Protein AF-A0A9D1RHX0-F1 (afdb_monomer_lite)

Sequence (239 aa):
MRKAEGGVGVSQLECVNPRKDKWRLRWGVLPKEDSENIVTYMEEDFNHRPTPEEIEQAVADSGVDASYDEIAAIGQVLGYGKDEFATMIENARTVRISSDPNAQLMEAMREQMSGRTDMEDDKALMVANMFFTFSYLCKREKEIKAGTILRYGNKLWRVVQTHTPQSIYPPSIDTASLYTRIDKSHAGTLDDPIPYEQNMAFEKGKYYSQYGVTYLCILTTVTGYPYDLKDLPTIVQAV

Structure (mmCIF, N/CA/C/O backbone):
data_AF-A0A9D1RHX0-F1
#
_entry.id   AF-A0A9D1RHX0-F1
#
loop_
_atom_site.group_PDB
_atom_site.id
_atom_site.type_symbol
_atom_site.label_atom_id
_atom_site.label_alt_id
_atom_site.label_comp_id
_atom_site.label_asym_id
_atom_site.label_entity_id
_atom_site.label_seq_id
_atom_site.pdbx_PDB_ins_code
_atom_site.Cartn_x
_atom_site.Cartn_y
_atom_site.Cartn_z
_atom_site.occupancy
_atom_site.B_iso_or_equiv
_atom_site.auth_seq_id
_atom_site.auth_comp_id
_atom_site.auth_asym_id
_atom_site.auth_atom_id
_atom_site.pdbx_PDB_model_num
ATOM 1 N N . MET A 1 1 ? -2.509 -10.481 -12.787 1.00 93.44 1 MET A N 1
ATOM 2 C CA . MET A 1 1 ? -2.426 -9.965 -11.406 1.00 93.44 1 MET A CA 1
ATOM 3 C C . MET A 1 1 ? -3.413 -10.643 -10.450 1.00 93.44 1 MET A C 1
ATOM 5 O O . MET A 1 1 ? -4.547 -10.899 -10.845 1.00 93.44 1 MET A O 1
ATOM 9 N N . ARG A 1 2 ? -3.014 -10.927 -9.200 1.00 95.38 2 ARG A N 1
ATOM 10 C CA . ARG A 1 2 ? -3.889 -11.443 -8.120 1.00 95.38 2 ARG A CA 1
ATOM 11 C C . ARG A 1 2 ? -3.347 -11.112 -6.723 1.00 95.38 2 ARG A C 1
ATOM 13 O O . ARG A 1 2 ? -2.154 -10.879 -6.584 1.00 95.38 2 ARG A O 1
ATOM 20 N N . LYS A 1 3 ? -4.198 -11.168 -5.691 1.00 95.00 3 LYS A N 1
ATOM 21 C CA . LYS A 1 3 ? -3.756 -11.222 -4.282 1.00 95.00 3 LYS A CA 1
ATOM 22 C C . LYS A 1 3 ? -3.255 -12.628 -3.937 1.00 95.00 3 LYS A C 1
ATOM 24 O O . LYS A 1 3 ? -3.838 -13.609 -4.403 1.00 95.00 3 LYS A O 1
ATOM 29 N N . ALA A 1 4 ? -2.205 -12.720 -3.129 1.00 95.56 4 ALA A N 1
ATOM 30 C CA . ALA A 1 4 ? -1.602 -13.975 -2.695 1.00 95.56 4 ALA A CA 1
ATOM 31 C C . ALA A 1 4 ? -1.061 -13.885 -1.257 1.00 95.56 4 ALA A C 1
ATOM 33 O O . ALA A 1 4 ? -0.925 -12.799 -0.691 1.00 95.56 4 ALA A O 1
ATOM 34 N N . GLU A 1 5 ? -0.756 -15.049 -0.681 1.00 94.50 5 GLU A N 1
ATOM 35 C CA . GLU A 1 5 ? -0.118 -15.199 0.629 1.00 94.50 5 GLU A CA 1
ATOM 36 C C . GLU A 1 5 ? 1.207 -15.957 0.480 1.00 94.50 5 GLU A C 1
ATOM 38 O O . GLU A 1 5 ? 1.395 -16.745 -0.452 1.00 94.50 5 GLU A O 1
ATOM 43 N N . GLY A 1 6 ? 2.145 -15.732 1.392 1.00 92.88 6 GLY A N 1
ATOM 44 C CA . GLY A 1 6 ? 3.425 -16.434 1.413 1.00 92.88 6 GLY A CA 1
ATOM 45 C C . GLY A 1 6 ? 4.146 -16.274 2.742 1.00 92.88 6 GLY A C 1
ATOM 46 O O . GLY A 1 6 ? 3.644 -15.623 3.652 1.00 92.88 6 GLY A O 1
ATOM 47 N N . GLY A 1 7 ? 5.324 -16.883 2.853 1.00 92.69 7 GLY A N 1
ATOM 48 C CA . GLY A 1 7 ? 6.167 -16.731 4.035 1.00 92.69 7 GLY A CA 1
ATOM 49 C C . GLY A 1 7 ? 6.825 -15.353 4.112 1.00 92.69 7 GLY A C 1
ATOM 50 O O . GLY A 1 7 ? 7.041 -14.693 3.090 1.00 92.69 7 GLY A O 1
ATOM 51 N N . VAL A 1 8 ? 7.191 -14.943 5.325 1.00 89.25 8 VAL A N 1
ATOM 52 C CA . VAL A 1 8 ? 8.078 -13.789 5.543 1.00 89.25 8 VAL A CA 1
ATOM 53 C C . VAL A 1 8 ? 9.369 -13.969 4.730 1.00 89.25 8 VAL A C 1
ATOM 55 O O . VAL A 1 8 ? 9.929 -15.063 4.665 1.00 89.25 8 VAL A O 1
ATOM 58 N N . GLY A 1 9 ? 9.838 -12.894 4.089 1.00 89.56 9 GLY A N 1
ATOM 59 C CA . GLY A 1 9 ? 11.037 -12.918 3.242 1.00 89.56 9 GLY A CA 1
ATOM 60 C C . GLY A 1 9 ? 10.793 -13.329 1.786 1.00 89.56 9 GLY A C 1
ATOM 61 O O . GLY A 1 9 ? 11.750 -13.623 1.072 1.00 89.56 9 GLY A O 1
ATOM 62 N N . VAL A 1 10 ? 9.534 -13.351 1.332 1.00 94.38 10 VAL A N 1
ATOM 63 C CA . VAL A 1 10 ? 9.201 -13.569 -0.081 1.00 94.38 10 VAL A CA 1
ATOM 64 C C . VAL A 1 10 ? 9.949 -12.582 -0.989 1.00 94.38 10 VAL A C 1
ATOM 66 O O . VAL A 1 10 ? 9.984 -11.380 -0.729 1.00 94.38 10 VAL A O 1
ATOM 69 N N . SER A 1 11 ? 10.553 -13.091 -2.065 1.00 95.25 11 SER A N 1
ATOM 70 C CA . SER A 1 11 ? 11.270 -12.258 -3.033 1.00 95.25 11 SER A CA 1
ATOM 71 C C . SER A 1 11 ? 10.302 -11.443 -3.893 1.00 95.25 11 SER A C 1
ATOM 73 O O . SER A 1 11 ? 9.340 -11.990 -4.444 1.00 95.25 11 SER A O 1
ATOM 75 N N . GLN A 1 12 ? 10.594 -10.149 -4.049 1.00 97.19 12 GLN A N 1
ATOM 76 C CA . GLN A 1 12 ? 9.794 -9.211 -4.845 1.00 97.19 12 GLN A CA 1
ATOM 77 C C . GLN A 1 12 ? 9.856 -9.511 -6.344 1.00 97.19 12 GLN A C 1
ATOM 79 O O . GLN A 1 12 ? 8.900 -9.246 -7.062 1.00 97.19 12 GLN A O 1
ATOM 84 N N . LEU A 1 13 ? 10.961 -10.075 -6.834 1.00 98.00 13 LEU A N 1
ATOM 85 C CA . LEU A 1 13 ? 11.087 -10.498 -8.223 1.00 98.00 13 LEU A CA 1
ATOM 86 C C . LEU A 1 13 ? 11.945 -11.760 -8.317 1.00 98.00 13 LEU A C 1
ATOM 88 O O . LEU A 1 13 ? 13.030 -11.818 -7.741 1.00 98.00 13 LEU A O 1
ATOM 92 N N . GLU A 1 14 ? 11.486 -12.756 -9.072 1.00 97.00 14 GLU A N 1
ATOM 93 C CA . GLU A 1 14 ? 12.266 -13.966 -9.352 1.00 97.00 14 GLU A CA 1
ATOM 94 C C . GLU A 1 14 ? 11.946 -14.576 -10.726 1.00 97.00 14 GLU A C 1
ATOM 96 O O . GLU A 1 14 ? 10.833 -14.444 -11.241 1.00 97.00 14 GLU A O 1
ATOM 101 N N . CYS A 1 15 ? 12.916 -15.289 -11.308 1.00 97.25 15 CYS A N 1
ATOM 102 C CA . CYS A 1 15 ? 12.702 -16.118 -12.493 1.00 97.25 15 CYS A CA 1
ATOM 103 C C . CYS A 1 15 ? 12.172 -17.496 -12.066 1.00 97.25 15 CYS A C 1
ATOM 105 O O . CYS A 1 15 ? 12.929 -18.360 -11.621 1.00 97.25 15 CYS A O 1
ATOM 107 N N . VAL A 1 16 ? 10.866 -17.718 -12.218 1.00 97.00 16 VAL A N 1
ATOM 108 C CA . VAL A 1 16 ? 10.191 -18.966 -11.816 1.00 97.00 16 VAL A CA 1
ATOM 109 C C . VAL A 1 16 ? 10.374 -20.098 -12.828 1.00 97.00 16 VAL A C 1
ATOM 111 O O . VAL A 1 16 ? 10.186 -21.271 -12.501 1.00 97.00 16 VAL A O 1
ATOM 114 N N . ASN A 1 17 ? 10.716 -19.779 -14.081 1.00 96.88 17 ASN A N 1
ATOM 115 C CA . ASN A 1 17 ? 11.042 -20.786 -15.087 1.00 96.88 17 ASN A CA 1
ATOM 116 C C . ASN A 1 17 ? 12.049 -20.251 -16.118 1.00 96.88 17 ASN A C 1
ATOM 118 O O . ASN A 1 17 ? 11.629 -19.679 -17.127 1.00 96.88 17 ASN A O 1
ATOM 122 N N . PRO A 1 18 ? 13.354 -20.527 -15.942 1.00 95.38 18 PRO A N 1
ATOM 123 C CA . PRO A 1 18 ? 14.393 -20.053 -16.858 1.00 95.38 18 PRO A CA 1
ATOM 124 C C . PRO A 1 18 ? 14.248 -20.572 -18.293 1.00 95.38 18 PRO A C 1
ATOM 126 O O . PRO A 1 18 ? 14.634 -19.899 -19.239 1.00 95.38 18 PRO A O 1
ATOM 129 N N . ARG A 1 19 ? 13.661 -21.763 -18.490 1.00 96.88 19 ARG A N 1
ATOM 130 C CA . ARG A 1 19 ? 13.465 -22.335 -19.837 1.00 96.88 19 ARG A CA 1
ATOM 131 C C . ARG A 1 19 ? 12.359 -21.638 -20.622 1.00 96.88 19 ARG A C 1
ATOM 133 O O . ARG A 1 19 ? 12.334 -21.739 -21.842 1.00 96.88 19 ARG A O 1
ATOM 140 N N . LYS A 1 20 ? 11.410 -21.017 -19.921 1.00 96.12 20 LYS A N 1
ATOM 141 C CA . LYS A 1 20 ? 10.255 -20.327 -20.506 1.00 96.12 20 LYS A CA 1
ATOM 142 C C . LYS A 1 20 ? 10.331 -18.808 -20.327 1.00 96.12 20 LYS A C 1
ATOM 144 O O . LYS A 1 20 ? 9.326 -18.158 -20.573 1.00 96.12 20 LYS A O 1
ATOM 149 N N . ASP A 1 21 ? 11.465 -18.303 -19.836 1.00 96.19 21 ASP A N 1
ATOM 150 C CA . ASP A 1 21 ? 11.669 -16.918 -19.399 1.00 96.19 21 ASP A CA 1
ATOM 151 C C . ASP A 1 21 ? 10.502 -16.374 -18.560 1.00 96.19 21 ASP A C 1
ATOM 153 O O . ASP A 1 21 ? 10.027 -15.264 -18.758 1.00 96.19 21 ASP A O 1
ATOM 157 N N . LYS A 1 22 ? 9.982 -17.190 -17.633 1.00 98.06 22 LYS A N 1
ATOM 158 C CA . LYS A 1 22 ? 8.869 -16.759 -16.781 1.00 98.06 22 LYS A CA 1
ATOM 159 C C . LYS A 1 22 ? 9.380 -16.103 -15.520 1.00 98.06 22 LYS A C 1
ATOM 161 O O . LYS A 1 22 ? 10.191 -16.698 -14.806 1.00 98.06 22 LYS A O 1
ATOM 166 N N . TRP A 1 23 ? 8.824 -14.940 -15.224 1.00 98.44 23 TRP A N 1
ATOM 167 C CA . TRP A 1 23 ? 9.159 -14.125 -14.068 1.00 98.44 23 TRP A CA 1
ATOM 168 C C . TRP A 1 23 ? 7.925 -13.854 -13.232 1.00 98.44 23 TRP A C 1
ATOM 170 O O . TRP A 1 23 ? 6.811 -13.835 -13.747 1.00 98.44 23 TRP A O 1
ATOM 180 N N . ARG A 1 24 ? 8.134 -13.652 -11.937 1.00 98.44 24 ARG A N 1
ATOM 181 C CA . ARG A 1 24 ? 7.071 -13.369 -10.985 1.00 98.44 24 ARG A CA 1
ATOM 182 C C . ARG A 1 24 ? 7.421 -12.149 -10.164 1.00 98.44 24 ARG A C 1
ATOM 184 O O . ARG A 1 24 ? 8.437 -12.157 -9.472 1.00 98.44 24 ARG A O 1
ATOM 191 N N . LEU A 1 25 ? 6.567 -11.141 -10.251 1.00 98.44 25 LEU A N 1
ATOM 192 C CA . LEU A 1 25 ? 6.641 -9.897 -9.500 1.00 98.44 25 LEU A CA 1
ATOM 193 C C . LEU A 1 25 ? 5.701 -9.966 -8.296 1.00 98.44 25 LEU A C 1
ATOM 195 O O . LEU A 1 25 ? 4.576 -10.456 -8.419 1.00 98.44 25 LEU A O 1
ATOM 199 N N . ARG A 1 26 ? 6.151 -9.442 -7.155 1.00 98.12 26 ARG A N 1
ATOM 200 C CA . ARG A 1 26 ? 5.381 -9.312 -5.919 1.00 98.12 26 ARG A CA 1
ATOM 201 C C . ARG A 1 26 ? 5.630 -7.963 -5.255 1.00 98.12 26 ARG A C 1
ATOM 203 O O . ARG A 1 26 ? 6.777 -7.533 -5.161 1.00 98.12 26 ARG A O 1
ATOM 210 N N . TRP A 1 27 ? 4.566 -7.319 -4.783 1.00 97.12 27 TRP A N 1
ATOM 211 C CA . TRP A 1 27 ? 4.625 -6.001 -4.143 1.00 97.12 27 TRP A CA 1
ATOM 212 C C . TRP A 1 27 ? 3.480 -5.796 -3.151 1.00 97.12 27 TRP A C 1
ATOM 214 O O . TRP A 1 27 ? 2.504 -6.554 -3.135 1.00 97.12 27 TRP A O 1
ATOM 224 N N . GLY A 1 28 ? 3.597 -4.750 -2.334 1.00 94.69 28 GLY A N 1
ATOM 225 C CA . GLY A 1 28 ? 2.634 -4.457 -1.282 1.00 94.69 28 GLY A CA 1
ATOM 226 C C . GLY A 1 28 ? 2.665 -5.515 -0.185 1.00 94.69 28 GLY A C 1
ATOM 227 O O . GLY A 1 28 ? 1.611 -5.887 0.331 1.00 94.69 28 GLY A O 1
ATOM 228 N N . VAL A 1 29 ? 3.857 -6.037 0.119 1.00 94.75 29 VAL A N 1
ATOM 229 C CA . VAL A 1 29 ? 4.071 -7.079 1.121 1.00 94.75 29 VAL A CA 1
ATOM 230 C C . VAL A 1 29 ? 3.761 -6.519 2.504 1.00 94.75 29 VAL A C 1
ATOM 232 O O . VAL A 1 29 ? 4.451 -5.633 3.004 1.00 94.75 29 VAL A O 1
ATOM 235 N N . LEU A 1 30 ? 2.729 -7.067 3.138 1.00 89.81 30 LEU A N 1
ATOM 236 C CA . LEU A 1 30 ? 2.309 -6.700 4.486 1.00 89.81 30 LEU A CA 1
ATOM 237 C C . LEU A 1 30 ? 2.172 -7.944 5.364 1.00 89.81 30 LEU A C 1
ATOM 239 O O . LEU A 1 30 ? 1.704 -8.973 4.867 1.00 89.81 30 LEU A O 1
ATOM 243 N N . PRO A 1 31 ? 2.535 -7.867 6.658 1.00 87.50 31 PRO A N 1
ATOM 244 C CA . PRO A 1 31 ? 2.204 -8.912 7.616 1.00 87.50 31 PRO A CA 1
ATOM 245 C C . PRO A 1 31 ? 0.701 -9.173 7.609 1.00 87.50 31 PRO A C 1
ATOM 247 O O . PRO A 1 31 ? -0.101 -8.235 7.594 1.00 87.50 31 PRO A O 1
ATOM 250 N N . LYS A 1 32 ? 0.318 -10.446 7.627 1.00 83.88 32 LYS A N 1
ATOM 251 C CA . LYS A 1 32 ? -1.072 -10.818 7.864 1.00 83.88 32 LYS A CA 1
ATOM 252 C C . LYS A 1 32 ? -1.374 -10.531 9.333 1.00 83.88 32 LYS A C 1
ATOM 254 O O . LYS A 1 32 ? -0.643 -11.005 10.195 1.00 83.88 32 LYS A O 1
ATOM 259 N N . GLU A 1 33 ? -2.447 -9.789 9.615 1.00 68.12 33 GLU A N 1
ATOM 260 C CA . GLU A 1 33 ? -2.832 -9.389 10.988 1.00 68.12 33 GLU A CA 1
ATOM 261 C C . GLU A 1 33 ? -2.919 -10.592 11.944 1.00 68.12 33 GLU A C 1
ATOM 263 O O . GLU A 1 33 ? -2.639 -10.490 13.134 1.00 68.12 33 GLU A O 1
ATOM 268 N N . ASP A 1 34 ? -3.185 -11.763 11.369 1.00 65.31 34 ASP A N 1
ATOM 269 C CA . ASP A 1 34 ? -3.433 -13.012 12.061 1.00 65.31 34 ASP A CA 1
ATOM 270 C C . ASP A 1 34 ? -2.271 -14.026 12.005 1.00 65.31 34 ASP A C 1
ATOM 272 O O . ASP A 1 34 ? -2.460 -15.210 12.295 1.00 65.31 34 ASP A O 1
ATOM 276 N N . SER A 1 35 ? -1.064 -13.616 11.604 1.00 72.56 35 SER A N 1
ATOM 277 C CA . SER A 1 35 ? 0.084 -14.525 11.545 1.00 72.56 35 SER A CA 1
ATOM 278 C C . SER A 1 35 ? 1.426 -13.806 11.593 1.00 72.56 35 SER A C 1
ATOM 280 O O . SER A 1 35 ? 1.710 -12.941 10.773 1.00 72.56 35 SER A O 1
ATOM 282 N N . GLU A 1 36 ? 2.318 -14.261 12.471 1.00 74.00 36 GLU A N 1
ATOM 283 C CA . GLU A 1 36 ? 3.693 -13.745 12.545 1.00 74.00 36 GLU A CA 1
ATOM 284 C C . GLU A 1 36 ? 4.575 -14.186 11.364 1.00 74.00 36 GLU A C 1
ATOM 286 O O . GLU A 1 36 ? 5.602 -13.571 11.091 1.00 74.00 36 GLU A O 1
ATOM 291 N N . ASN A 1 37 ? 4.189 -15.253 10.655 1.00 85.62 37 ASN A N 1
ATOM 292 C CA . ASN A 1 37 ? 5.023 -15.891 9.628 1.00 85.62 37 ASN A CA 1
ATOM 293 C C . ASN A 1 37 ? 4.439 -15.801 8.214 1.00 85.62 37 ASN A C 1
ATOM 295 O O . ASN A 1 37 ? 5.068 -16.285 7.267 1.00 85.62 37 ASN A O 1
ATOM 299 N N . ILE A 1 38 ? 3.256 -15.203 8.059 1.00 89.75 38 ILE A N 1
ATOM 300 C CA . ILE A 1 38 ? 2.577 -15.075 6.770 1.00 89.75 38 ILE A CA 1
ATOM 301 C C . ILE A 1 38 ? 2.471 -13.602 6.397 1.00 89.75 38 ILE A C 1
ATOM 303 O O . ILE A 1 38 ? 2.085 -12.755 7.200 1.00 89.75 38 ILE A O 1
ATOM 307 N N . VAL A 1 39 ? 2.769 -13.320 5.136 1.00 93.94 39 VAL A N 1
ATOM 308 C CA . VAL A 1 39 ? 2.569 -12.017 4.511 1.00 93.94 39 VAL A CA 1
ATOM 309 C C . VAL A 1 39 ? 1.559 -12.125 3.377 1.00 93.94 39 VAL A C 1
ATOM 311 O O . VAL A 1 39 ? 1.458 -13.157 2.708 1.00 93.94 39 VAL A O 1
ATOM 314 N N . THR A 1 40 ? 0.831 -11.041 3.144 1.00 94.06 40 THR A N 1
ATOM 315 C CA . THR A 1 40 ? -0.058 -10.860 1.993 1.00 94.06 40 THR A CA 1
ATOM 316 C C . THR A 1 40 ? 0.567 -9.885 1.006 1.00 94.06 40 THR A C 1
ATOM 318 O O . THR A 1 40 ? 1.223 -8.936 1.433 1.00 94.06 40 THR A O 1
ATOM 321 N N . TYR A 1 41 ? 0.368 -10.103 -0.293 1.00 96.06 41 TYR A N 1
ATOM 322 C CA . TYR A 1 41 ? 0.915 -9.250 -1.353 1.00 96.06 41 TYR A CA 1
ATOM 323 C C . TYR A 1 41 ? 0.116 -9.372 -2.657 1.00 96.06 41 TYR A C 1
ATOM 325 O O . TYR A 1 41 ? -0.714 -10.273 -2.826 1.00 96.06 41 TYR A O 1
ATOM 333 N N . MET A 1 42 ? 0.380 -8.463 -3.594 1.00 97.62 42 MET A N 1
ATOM 334 C CA . MET A 1 42 ? -0.029 -8.587 -4.994 1.00 97.62 42 MET A CA 1
ATOM 335 C C . MET A 1 42 ? 1.015 -9.388 -5.772 1.00 97.62 42 MET A C 1
ATOM 337 O O . MET A 1 42 ? 2.206 -9.245 -5.517 1.00 97.62 42 MET A O 1
ATOM 341 N N . GLU A 1 43 ? 0.576 -10.227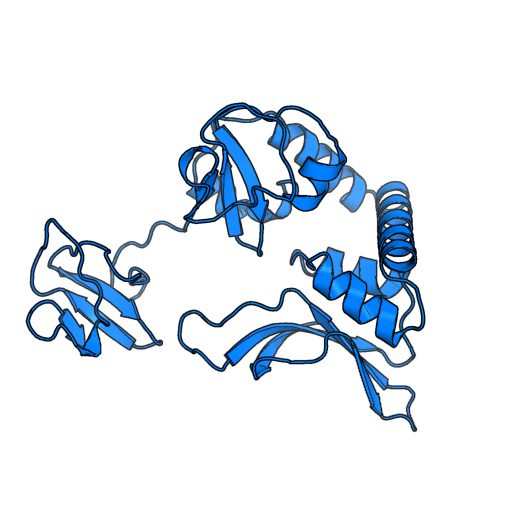 -6.711 1.00 97.62 43 GLU A N 1
ATOM 342 C CA . GLU A 1 43 ? 1.433 -11.068 -7.552 1.00 97.62 43 GLU A CA 1
ATOM 343 C C . GLU A 1 43 ? 1.026 -10.998 -9.032 1.00 97.62 43 GLU A C 1
ATOM 345 O O . GLU A 1 43 ? -0.162 -11.059 -9.384 1.00 97.62 43 GLU A O 1
ATOM 350 N N . GLU A 1 44 ? 2.026 -10.940 -9.909 1.00 98.19 44 GLU A N 1
ATOM 351 C CA . GLU A 1 44 ? 1.870 -10.968 -11.363 1.00 98.19 44 GLU A CA 1
ATOM 352 C C . GLU A 1 44 ? 2.962 -11.820 -12.019 1.00 98.19 44 GLU A C 1
ATOM 354 O O . GLU A 1 44 ? 4.138 -11.717 -11.670 1.00 98.19 44 GLU A O 1
ATOM 359 N N . ASP A 1 45 ? 2.560 -12.660 -12.976 1.00 97.94 45 ASP A N 1
ATOM 360 C CA . ASP A 1 45 ? 3.469 -13.467 -13.785 1.00 97.94 45 ASP A CA 1
ATOM 361 C C . ASP A 1 45 ? 3.711 -12.792 -15.142 1.00 97.94 45 ASP A C 1
ATOM 363 O O . ASP A 1 45 ? 2.763 -12.454 -15.853 1.00 97.94 45 ASP A O 1
ATOM 367 N N . PHE A 1 46 ? 4.977 -12.699 -15.535 1.00 98.25 46 PHE A N 1
ATOM 368 C CA . PHE A 1 46 ? 5.433 -12.240 -16.844 1.00 98.25 46 PHE A CA 1
ATOM 369 C C . PHE A 1 46 ? 6.011 -13.421 -17.633 1.00 98.25 46 PHE A C 1
ATOM 371 O O . PHE A 1 46 ? 6.615 -14.334 -17.063 1.00 98.25 46 PHE A O 1
ATOM 378 N N . ASN A 1 47 ? 5.821 -13.427 -18.955 1.00 97.62 47 ASN A N 1
ATOM 379 C CA . ASN A 1 47 ? 6.395 -14.450 -19.848 1.00 97.62 47 ASN A CA 1
ATOM 380 C C . ASN A 1 47 ? 7.756 -14.030 -20.433 1.00 97.62 47 ASN A C 1
ATOM 382 O O . ASN A 1 47 ? 8.225 -14.645 -21.390 1.00 97.62 47 ASN A O 1
ATOM 386 N N . HIS A 1 48 ? 8.343 -12.982 -19.865 1.00 97.75 48 HIS A N 1
ATOM 387 C CA . HIS A 1 48 ? 9.671 -12.467 -20.151 1.00 97.75 48 HIS A CA 1
ATOM 388 C C . HIS A 1 48 ? 10.191 -11.725 -18.917 1.00 97.75 48 HIS A C 1
ATOM 390 O O . HIS A 1 48 ? 9.434 -11.457 -17.977 1.00 97.75 48 HIS A O 1
ATOM 396 N N . ARG A 1 49 ? 11.482 -11.389 -18.906 1.00 97.56 49 ARG A N 1
ATOM 397 C CA . ARG A 1 49 ? 12.056 -10.498 -17.886 1.00 97.56 49 ARG A CA 1
ATOM 398 C C . ARG A 1 49 ? 11.400 -9.105 -17.968 1.00 97.56 49 ARG A C 1
ATOM 400 O O . ARG A 1 49 ? 11.582 -8.451 -18.993 1.00 97.56 49 ARG A O 1
ATOM 407 N N . PRO A 1 50 ? 10.681 -8.642 -16.928 1.00 98.19 50 PRO A N 1
ATOM 408 C CA . PRO A 1 50 ? 9.843 -7.450 -17.034 1.00 98.19 50 PRO A CA 1
ATOM 409 C C . PRO A 1 50 ? 10.655 -6.152 -17.120 1.00 98.19 50 PRO A C 1
ATOM 411 O O . PRO A 1 50 ? 11.730 -6.042 -16.516 1.00 98.19 50 PRO A O 1
ATOM 414 N N . THR A 1 51 ? 10.126 -5.161 -17.843 1.00 98.12 51 THR A N 1
ATOM 415 C CA . THR A 1 51 ? 10.707 -3.807 -17.920 1.00 98.12 51 THR A CA 1
ATOM 416 C C . THR A 1 51 ? 10.234 -2.912 -16.762 1.00 98.12 51 THR A C 1
ATOM 418 O O . THR A 1 51 ? 9.231 -3.226 -16.113 1.00 98.12 51 THR A O 1
ATOM 421 N N . PRO A 1 52 ? 10.916 -1.781 -16.476 1.00 97.81 52 PRO A N 1
ATOM 422 C CA . PRO A 1 52 ? 10.440 -0.811 -15.486 1.00 97.81 52 PRO A CA 1
ATOM 423 C C . PRO A 1 52 ? 9.012 -0.315 -15.762 1.00 97.81 52 PRO A C 1
ATOM 425 O O . PRO A 1 52 ? 8.232 -0.157 -14.829 1.00 97.81 52 PRO A O 1
ATOM 428 N N . GLU A 1 53 ? 8.649 -0.111 -17.030 1.00 97.81 53 GLU A N 1
ATOM 429 C CA . GLU A 1 53 ? 7.314 0.334 -17.441 1.00 97.81 53 GLU A CA 1
ATOM 430 C C . GLU A 1 53 ? 6.243 -0.719 -17.150 1.00 97.81 53 GLU A C 1
ATOM 432 O O . GLU A 1 53 ? 5.176 -0.385 -16.643 1.00 97.81 53 GLU A O 1
ATOM 437 N N . GLU A 1 54 ? 6.531 -1.995 -17.413 1.00 98.06 54 GLU A N 1
ATOM 438 C CA . GLU A 1 54 ? 5.610 -3.094 -17.103 1.00 98.06 54 GLU A CA 1
ATOM 439 C C . GLU A 1 54 ? 5.402 -3.258 -15.595 1.00 98.06 54 GLU A C 1
ATOM 441 O O . GLU A 1 54 ? 4.289 -3.530 -15.143 1.00 98.06 54 GLU A O 1
ATOM 446 N N . ILE A 1 55 ? 6.463 -3.057 -14.809 1.00 98.12 55 ILE A N 1
ATOM 447 C CA . ILE A 1 55 ? 6.403 -3.092 -13.345 1.00 98.12 55 ILE A CA 1
ATOM 448 C C . ILE A 1 55 ? 5.596 -1.906 -12.813 1.00 98.12 55 ILE A C 1
ATOM 450 O O . ILE A 1 55 ? 4.729 -2.100 -11.963 1.00 98.12 55 ILE A O 1
ATOM 454 N N . GLU A 1 56 ? 5.847 -0.691 -13.307 1.00 97.38 56 GLU A N 1
ATOM 455 C CA . GLU A 1 56 ? 5.094 0.499 -12.901 1.00 97.38 56 GLU A CA 1
ATOM 456 C C . GLU A 1 56 ? 3.607 0.358 -13.227 1.00 97.38 56 GLU A C 1
ATOM 458 O O . GLU A 1 56 ? 2.773 0.612 -12.357 1.00 97.38 56 GLU A O 1
ATOM 463 N N . GLN A 1 57 ? 3.280 -0.122 -14.430 1.00 96.81 57 GLN A N 1
ATOM 464 C CA . GLN A 1 57 ? 1.905 -0.358 -14.858 1.00 96.81 57 GLN A CA 1
ATOM 465 C C . GLN A 1 57 ? 1.216 -1.402 -13.970 1.00 96.81 57 GLN A C 1
ATOM 467 O O . GLN A 1 57 ? 0.113 -1.153 -13.486 1.00 96.81 57 GLN A O 1
ATOM 472 N N . ALA A 1 58 ? 1.873 -2.532 -13.680 1.00 97.56 58 ALA A N 1
ATOM 473 C CA . ALA A 1 58 ? 1.328 -3.560 -12.792 1.00 97.56 58 ALA A CA 1
ATOM 474 C C . ALA A 1 58 ? 1.059 -3.012 -11.378 1.00 97.56 58 ALA A C 1
ATOM 476 O O . ALA A 1 58 ? -0.016 -3.214 -10.807 1.00 97.56 58 ALA A O 1
ATOM 477 N N . VAL A 1 59 ? 1.998 -2.253 -10.809 1.00 96.25 59 VAL A N 1
ATOM 478 C CA . VAL A 1 59 ? 1.795 -1.619 -9.499 1.00 96.25 59 VAL A CA 1
ATOM 479 C C . VAL A 1 59 ? 0.625 -0.631 -9.556 1.00 96.25 59 VAL A C 1
ATOM 481 O O . VAL A 1 59 ? -0.264 -0.693 -8.704 1.00 96.25 59 VAL A O 1
ATOM 484 N N . ALA A 1 60 ? 0.557 0.224 -10.578 1.00 94.19 60 ALA A N 1
ATOM 485 C CA . ALA A 1 60 ? -0.518 1.200 -10.739 1.00 94.19 60 ALA A CA 1
ATOM 486 C C . ALA A 1 60 ? -1.905 0.545 -10.861 1.00 94.19 60 ALA A C 1
ATOM 488 O O . ALA A 1 60 ? -2.838 0.960 -10.166 1.00 94.19 60 ALA A O 1
ATOM 489 N N . ASP A 1 61 ? -2.028 -0.505 -11.674 1.00 94.50 61 ASP A N 1
ATOM 490 C CA . ASP A 1 61 ? -3.293 -1.200 -11.938 1.00 94.50 61 ASP A CA 1
ATOM 491 C C . ASP A 1 61 ? -3.834 -1.943 -10.709 1.00 94.50 61 ASP A C 1
ATOM 493 O O . ASP A 1 61 ? -5.048 -2.100 -10.554 1.00 94.50 61 ASP A O 1
ATOM 497 N N . SER A 1 62 ? -2.961 -2.352 -9.782 1.00 94.31 62 SER A N 1
ATOM 498 C CA . SER A 1 62 ? -3.405 -2.958 -8.522 1.00 94.31 62 SER A CA 1
ATOM 499 C C . SER A 1 62 ? -4.080 -1.987 -7.560 1.00 94.31 62 SER A C 1
ATOM 501 O O . SER A 1 62 ? -4.827 -2.420 -6.679 1.00 94.31 62 SER A O 1
ATOM 503 N N . GLY A 1 63 ? -3.766 -0.691 -7.658 1.00 90.69 63 GLY A N 1
ATOM 504 C CA . GLY A 1 63 ? -4.083 0.291 -6.622 1.00 90.69 63 GLY A CA 1
ATOM 505 C C . GLY A 1 63 ? -3.387 0.039 -5.275 1.00 90.69 63 GLY A C 1
ATOM 506 O O . GLY A 1 63 ? -3.723 0.706 -4.296 1.00 90.69 63 GLY A O 1
ATOM 507 N N . VAL A 1 64 ? -2.434 -0.893 -5.203 1.00 92.62 64 VAL A N 1
ATOM 508 C CA . VAL A 1 64 ? -1.621 -1.225 -4.023 1.00 92.62 64 VAL A CA 1
ATOM 509 C C . VAL A 1 64 ? -0.251 -0.576 -4.178 1.00 92.62 64 VAL A C 1
ATOM 511 O O . VAL A 1 64 ? 0.384 -0.694 -5.224 1.00 92.62 64 VAL A O 1
ATOM 514 N N . ASP A 1 65 ? 0.211 0.104 -3.134 1.00 90.31 65 ASP A N 1
ATOM 515 C CA . ASP A 1 65 ? 1.504 0.779 -3.153 1.00 90.31 65 ASP A CA 1
ATOM 516 C C . ASP A 1 65 ? 2.638 -0.243 -3.034 1.00 90.31 65 ASP A C 1
ATOM 518 O O . ASP A 1 65 ? 2.603 -1.128 -2.176 1.00 90.31 65 ASP A O 1
ATOM 522 N N . ALA A 1 66 ? 3.672 -0.073 -3.857 1.00 93.31 66 ALA A N 1
ATOM 523 C CA . ALA A 1 66 ? 4.980 -0.669 -3.627 1.00 93.31 66 ALA A CA 1
ATOM 524 C C . ALA A 1 66 ? 5.838 0.317 -2.820 1.00 93.31 66 ALA A C 1
ATOM 526 O O . ALA A 1 66 ? 5.982 1.489 -3.183 1.00 93.31 66 ALA A O 1
ATOM 527 N N . SER A 1 67 ? 6.400 -0.146 -1.709 1.00 90.94 67 SER A N 1
ATOM 528 C CA . SER A 1 67 ? 7.334 0.633 -0.898 1.00 90.94 67 SER A CA 1
ATOM 529 C C . SER A 1 67 ? 8.643 0.897 -1.649 1.00 90.94 67 SER A C 1
ATOM 531 O O . SER A 1 67 ? 9.002 0.190 -2.591 1.00 90.94 67 SER A O 1
ATOM 533 N N . TYR A 1 68 ? 9.392 1.915 -1.212 1.00 89.94 68 TYR A N 1
ATOM 534 C CA . TYR A 1 68 ? 10.700 2.219 -1.800 1.00 89.94 68 TYR A CA 1
ATOM 535 C C . TYR A 1 68 ? 11.658 1.021 -1.708 1.00 89.94 68 TYR A C 1
ATOM 537 O O . TYR A 1 68 ? 12.350 0.722 -2.678 1.00 89.94 68 TYR A O 1
ATOM 545 N N . ASP A 1 69 ? 11.654 0.302 -0.583 1.00 91.62 69 ASP A N 1
ATOM 546 C CA . ASP A 1 69 ? 12.511 -0.869 -0.388 1.00 91.62 69 ASP A CA 1
ATOM 547 C C . ASP A 1 69 ? 12.139 -2.022 -1.325 1.00 91.62 69 ASP A C 1
ATOM 549 O O . ASP A 1 69 ? 13.028 -2.685 -1.861 1.00 91.62 69 ASP A O 1
ATOM 553 N N . GLU A 1 70 ? 10.846 -2.231 -1.591 1.00 95.12 70 GLU A N 1
ATOM 554 C CA . GLU A 1 70 ? 10.401 -3.221 -2.576 1.00 95.12 70 GLU A CA 1
ATOM 555 C C . GLU A 1 70 ? 10.856 -2.849 -3.988 1.00 95.12 70 GLU A C 1
ATOM 557 O O . GLU A 1 70 ? 11.421 -3.689 -4.689 1.00 95.12 70 GLU A O 1
ATOM 562 N N . ILE A 1 71 ? 10.676 -1.588 -4.396 1.00 95.88 71 ILE A N 1
ATOM 563 C CA . ILE A 1 71 ? 11.149 -1.096 -5.698 1.00 95.88 71 ILE A CA 1
ATOM 564 C C . ILE A 1 71 ? 12.670 -1.255 -5.817 1.00 95.88 71 ILE A C 1
ATOM 566 O O . ILE A 1 71 ? 13.165 -1.747 -6.832 1.00 95.88 71 ILE A O 1
ATOM 570 N N . ALA A 1 72 ? 13.420 -0.911 -4.771 1.00 95.00 72 ALA A N 1
ATOM 571 C CA . ALA A 1 72 ? 14.868 -1.077 -4.740 1.00 95.00 72 ALA A CA 1
ATOM 572 C C . ALA A 1 72 ? 15.291 -2.555 -4.855 1.00 95.00 72 ALA A C 1
ATOM 574 O O . ALA A 1 72 ? 16.238 -2.865 -5.582 1.00 95.00 72 ALA A O 1
ATOM 575 N N . ALA A 1 73 ? 14.586 -3.471 -4.181 1.00 96.44 73 ALA A N 1
ATOM 576 C CA . ALA A 1 73 ? 14.841 -4.910 -4.261 1.00 96.44 73 ALA A CA 1
ATOM 577 C C . ALA A 1 73 ? 14.581 -5.466 -5.672 1.00 96.44 73 ALA A C 1
ATOM 579 O O . ALA A 1 73 ? 15.390 -6.236 -6.193 1.00 96.44 73 ALA A O 1
ATOM 580 N N . ILE A 1 74 ? 13.498 -5.029 -6.322 1.00 97.75 74 ILE A N 1
ATOM 581 C CA . ILE A 1 74 ? 13.184 -5.383 -7.715 1.00 97.75 74 ILE A CA 1
ATOM 582 C C . ILE A 1 74 ? 14.302 -4.905 -8.651 1.00 97.75 74 ILE A C 1
ATOM 584 O O . ILE A 1 74 ? 14.828 -5.692 -9.443 1.00 97.75 74 ILE A O 1
ATOM 588 N N . GLY A 1 75 ? 14.713 -3.640 -8.519 1.00 97.38 75 GLY A N 1
ATOM 589 C CA . GLY A 1 75 ? 15.790 -3.054 -9.316 1.00 97.38 75 GLY A CA 1
ATOM 590 C C . GLY A 1 75 ? 17.104 -3.818 -9.188 1.00 97.38 75 GLY A C 1
ATOM 591 O O . GLY A 1 75 ? 17.750 -4.109 -10.195 1.00 97.38 75 GLY A O 1
ATOM 592 N N . GLN A 1 76 ? 17.454 -4.241 -7.971 1.00 96.88 76 GLN A N 1
ATOM 593 C CA . GLN A 1 76 ? 18.658 -5.029 -7.715 1.00 96.88 76 GLN A CA 1
ATOM 594 C C . GLN A 1 76 ? 18.644 -6.380 -8.451 1.00 96.88 76 GLN A C 1
ATOM 596 O O . GLN A 1 76 ? 19.651 -6.754 -9.053 1.00 96.88 76 GLN A O 1
ATOM 601 N N . VAL A 1 77 ? 17.515 -7.099 -8.458 1.00 97.06 77 VAL A N 1
ATOM 602 C CA . VAL A 1 77 ? 17.361 -8.358 -9.220 1.00 97.06 77 VAL A CA 1
ATOM 603 C C . VAL A 1 77 ? 17.474 -8.112 -10.729 1.00 97.06 77 VAL A C 1
ATOM 605 O O . VAL A 1 77 ? 17.989 -8.946 -11.484 1.00 97.06 77 VAL A O 1
ATOM 608 N N . LEU A 1 78 ? 17.025 -6.945 -11.186 1.00 96.75 78 LEU A N 1
ATOM 609 C CA . LEU A 1 78 ? 17.148 -6.533 -12.578 1.00 96.75 78 LEU A CA 1
ATOM 610 C C . LEU A 1 78 ? 18.550 -6.008 -12.951 1.00 96.75 78 LEU A C 1
ATOM 612 O O . LEU A 1 78 ? 18.858 -5.889 -14.141 1.00 96.75 78 LEU A O 1
ATOM 616 N N . GLY A 1 79 ? 19.440 -5.831 -11.974 1.00 96.69 79 GLY A N 1
ATOM 617 C CA . GLY A 1 79 ? 20.821 -5.393 -12.179 1.00 96.69 79 GLY A CA 1
ATOM 618 C C . GLY A 1 79 ? 21.007 -3.875 -12.186 1.00 96.69 79 GLY A C 1
ATOM 619 O O . GLY A 1 79 ? 22.034 -3.405 -12.667 1.00 96.69 79 GLY A O 1
ATOM 620 N N . TYR A 1 80 ? 20.038 -3.124 -11.662 1.00 96.81 80 TYR A N 1
ATOM 621 C CA . TYR A 1 80 ? 20.088 -1.668 -11.536 1.00 96.81 80 TYR A CA 1
ATOM 622 C C . TYR A 1 80 ? 20.516 -1.229 -10.132 1.00 96.81 80 TYR A C 1
ATOM 624 O O . TYR A 1 80 ? 20.342 -1.956 -9.146 1.00 96.81 80 TYR A O 1
ATOM 632 N N . GLY A 1 81 ? 21.037 -0.004 -10.026 1.00 94.50 81 GLY A N 1
ATOM 633 C CA . GLY A 1 81 ? 21.203 0.664 -8.735 1.00 94.50 81 GLY A CA 1
ATOM 634 C C . GLY A 1 81 ? 19.853 1.007 -8.087 1.00 94.50 81 GLY A C 1
ATOM 635 O O . GLY A 1 81 ? 18.850 1.182 -8.778 1.00 94.50 81 GLY A O 1
ATOM 636 N N . LYS A 1 82 ? 19.822 1.148 -6.752 1.00 85.69 82 LYS A N 1
ATOM 637 C CA . LYS A 1 82 ? 18.580 1.442 -6.004 1.00 85.69 82 LYS A CA 1
ATOM 638 C C . LYS A 1 82 ? 17.895 2.730 -6.484 1.00 85.69 82 LYS A C 1
ATOM 640 O O . LYS A 1 82 ? 16.731 2.701 -6.876 1.00 85.69 82 LYS A O 1
ATOM 645 N N . ASP A 1 83 ? 18.633 3.840 -6.504 1.00 90.25 83 ASP A N 1
ATOM 646 C CA . ASP A 1 83 ? 18.097 5.149 -6.909 1.00 90.25 83 ASP A CA 1
ATOM 647 C C . ASP A 1 83 ? 17.857 5.249 -8.418 1.00 90.25 83 ASP A C 1
ATOM 649 O O . ASP A 1 83 ? 16.923 5.917 -8.867 1.00 90.25 83 ASP A O 1
ATOM 653 N N . GLU A 1 84 ? 18.676 4.548 -9.203 1.00 95.25 84 GLU A N 1
ATOM 654 C CA . GLU A 1 84 ? 18.520 4.447 -10.653 1.00 95.25 84 GLU A CA 1
ATOM 655 C C . GLU A 1 84 ? 17.167 3.822 -11.000 1.00 95.25 84 GLU A C 1
ATOM 657 O O . GLU A 1 84 ? 16.378 4.419 -11.734 1.00 95.25 84 GLU A O 1
ATOM 662 N N . PHE A 1 85 ? 16.858 2.660 -10.421 1.00 96.56 85 PHE A N 1
ATOM 663 C CA . PHE A 1 85 ? 15.610 1.967 -10.714 1.00 96.56 85 PHE A CA 1
ATOM 664 C C . PHE A 1 85 ? 14.387 2.741 -10.213 1.00 96.56 85 PHE A C 1
ATOM 666 O O . PHE A 1 85 ? 13.401 2.869 -10.935 1.00 96.56 85 PHE A O 1
ATOM 673 N N . ALA A 1 86 ? 14.462 3.339 -9.020 1.00 93.06 86 ALA A N 1
ATOM 674 C CA . ALA A 1 86 ? 13.394 4.200 -8.513 1.00 93.06 86 ALA A CA 1
ATOM 675 C C . ALA A 1 86 ? 13.123 5.403 -9.441 1.00 93.06 86 ALA A C 1
ATOM 677 O O . ALA A 1 86 ? 11.968 5.786 -9.636 1.00 93.06 86 ALA A O 1
ATOM 678 N N . THR A 1 87 ? 14.170 5.968 -10.052 1.00 94.44 87 THR A N 1
ATOM 679 C CA . THR A 1 87 ? 14.043 7.041 -11.052 1.00 94.44 87 THR A CA 1
ATOM 680 C C . THR A 1 87 ? 13.382 6.536 -12.336 1.00 94.44 87 THR A C 1
ATOM 682 O O . THR A 1 87 ? 12.518 7.218 -12.885 1.00 94.44 87 THR A O 1
ATOM 685 N N . MET A 1 88 ? 13.728 5.332 -12.802 1.00 97.19 88 MET A N 1
ATOM 686 C CA . MET A 1 88 ? 13.080 4.713 -13.967 1.00 97.19 88 MET A CA 1
ATOM 687 C C . MET A 1 88 ? 11.582 4.482 -13.736 1.00 97.19 88 MET A C 1
ATOM 689 O O . MET A 1 88 ? 10.782 4.814 -14.608 1.00 97.19 88 MET A O 1
ATOM 693 N N . ILE A 1 89 ? 11.193 3.995 -12.553 1.00 96.62 89 ILE A N 1
ATOM 694 C CA . ILE A 1 89 ? 9.781 3.823 -12.181 1.00 96.62 89 ILE A CA 1
ATOM 695 C C . ILE A 1 89 ? 9.042 5.171 -12.151 1.00 96.62 89 ILE A C 1
ATOM 697 O O . ILE A 1 89 ? 7.936 5.273 -12.676 1.00 96.62 89 ILE A O 1
ATOM 701 N N . GLU A 1 90 ? 9.640 6.238 -11.609 1.00 93.88 90 GLU A N 1
ATOM 702 C CA . GLU A 1 90 ? 9.007 7.570 -11.621 1.00 93.88 90 GLU A CA 1
ATOM 703 C C . GLU A 1 90 ? 8.860 8.138 -13.046 1.00 93.88 90 GLU A C 1
ATOM 705 O O . GLU A 1 90 ? 7.845 8.759 -13.379 1.00 93.88 90 GLU A O 1
ATOM 710 N N . ASN A 1 91 ? 9.845 7.895 -13.914 1.00 96.06 91 ASN A N 1
ATOM 711 C CA . ASN A 1 91 ? 9.766 8.281 -15.320 1.00 96.06 91 ASN A CA 1
ATOM 712 C C . ASN A 1 91 ? 8.644 7.519 -16.039 1.00 96.06 91 ASN A C 1
ATOM 714 O O . ASN A 1 91 ? 7.831 8.147 -16.718 1.00 96.06 91 ASN A O 1
ATOM 718 N N . ALA A 1 92 ? 8.552 6.200 -15.842 1.00 97.56 92 ALA A N 1
ATOM 719 C CA . ALA A 1 92 ? 7.473 5.374 -16.381 1.00 97.56 92 ALA A CA 1
ATOM 720 C C . ALA A 1 92 ? 6.095 5.870 -15.912 1.00 97.56 92 ALA A C 1
ATOM 722 O O . ALA A 1 92 ? 5.212 6.105 -16.737 1.00 97.56 92 ALA A O 1
ATOM 723 N N . ARG A 1 93 ? 5.952 6.168 -14.613 1.00 95.44 93 ARG A N 1
ATOM 724 C CA . ARG A 1 93 ? 4.742 6.768 -14.032 1.00 95.44 93 ARG A CA 1
ATOM 725 C C . ARG A 1 93 ? 4.375 8.081 -14.712 1.00 95.44 93 ARG A C 1
ATOM 727 O O . ARG A 1 93 ? 3.216 8.290 -15.068 1.00 95.44 93 ARG A O 1
ATOM 734 N N . THR A 1 94 ? 5.346 8.971 -14.903 1.00 95.69 94 THR A N 1
ATOM 735 C CA . THR A 1 94 ? 5.122 10.271 -15.555 1.00 95.69 94 THR A CA 1
ATOM 736 C C . THR A 1 94 ? 4.664 10.093 -17.003 1.00 95.69 94 THR A C 1
ATOM 738 O O . THR A 1 94 ? 3.706 10.742 -17.431 1.00 95.69 94 THR A O 1
ATOM 741 N N . VAL A 1 95 ? 5.291 9.176 -17.747 1.00 97.12 95 VAL A N 1
ATOM 742 C CA . VAL A 1 95 ? 4.899 8.840 -19.124 1.00 97.12 95 VAL A CA 1
ATOM 743 C C . VAL A 1 95 ? 3.480 8.275 -19.164 1.00 97.12 95 VAL A C 1
ATOM 745 O O . VAL A 1 95 ? 2.661 8.756 -19.954 1.00 97.12 95 VAL A O 1
ATOM 748 N N . ARG A 1 96 ? 3.145 7.326 -18.284 1.00 96.56 96 ARG A N 1
ATOM 749 C CA . ARG A 1 96 ? 1.798 6.750 -18.183 1.00 96.56 96 ARG A CA 1
ATOM 750 C C . ARG A 1 96 ? 0.754 7.819 -17.873 1.00 96.56 96 ARG A C 1
ATOM 752 O O . ARG A 1 96 ? -0.219 7.940 -18.607 1.00 96.56 96 ARG A O 1
ATOM 759 N N . ILE A 1 97 ? 0.983 8.658 -16.860 1.00 95.75 97 ILE A N 1
ATOM 760 C CA . ILE A 1 97 ? 0.080 9.774 -16.533 1.00 95.75 97 ILE A CA 1
ATOM 761 C C . ILE A 1 97 ? -0.068 10.717 -17.730 1.00 95.75 97 ILE A C 1
ATOM 763 O O . ILE A 1 97 ? -1.170 11.150 -18.031 1.00 95.75 97 ILE A O 1
ATOM 767 N N . SER A 1 98 ? 1.003 11.026 -18.459 1.00 96.25 98 SER A N 1
ATOM 768 C CA . SER A 1 98 ? 0.903 11.926 -19.615 1.00 96.25 98 SER A CA 1
ATOM 769 C C . SER A 1 98 ? 0.124 11.341 -20.802 1.00 96.25 98 SER A C 1
ATOM 771 O O . SER A 1 98 ? -0.404 12.109 -21.605 1.00 96.25 98 SER A O 1
ATOM 773 N N . SER A 1 99 ? 0.023 10.013 -20.910 1.00 96.19 99 SER A N 1
ATOM 774 C CA . SER A 1 99 ? -0.539 9.317 -22.077 1.00 96.19 99 SER A CA 1
ATOM 775 C C . SER A 1 99 ? -1.908 8.668 -21.842 1.00 96.19 99 SER A C 1
ATOM 777 O O . SER A 1 99 ? -2.640 8.463 -22.809 1.00 96.19 99 SER A O 1
ATOM 779 N N . ASP A 1 100 ? -2.287 8.395 -20.591 1.00 96.25 100 ASP A N 1
ATOM 780 C CA . ASP A 1 100 ? -3.575 7.798 -20.222 1.00 96.25 100 ASP A CA 1
ATOM 781 C C . ASP A 1 100 ? -4.533 8.846 -19.608 1.00 96.25 100 ASP A C 1
ATOM 783 O O . ASP A 1 100 ? -4.301 9.309 -18.486 1.00 96.25 100 ASP A O 1
ATOM 787 N N . PRO A 1 101 ? -5.650 9.197 -20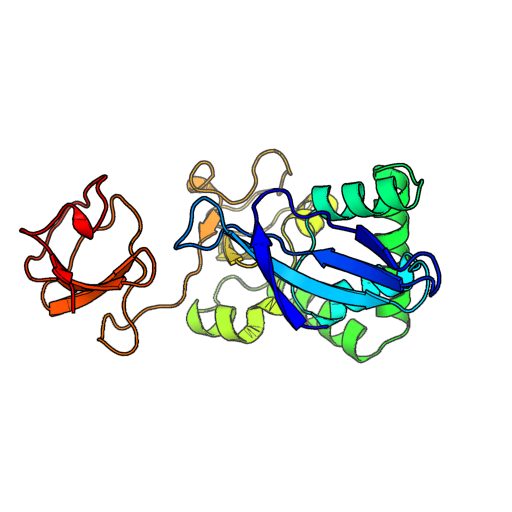.281 1.00 96.75 101 PRO A N 1
ATOM 788 C CA . PRO A 1 101 ? -6.640 10.142 -19.757 1.00 96.75 101 PRO A CA 1
ATOM 789 C C . PRO A 1 101 ? -7.226 9.757 -18.391 1.00 96.75 101 PRO A C 1
ATOM 791 O O . PRO A 1 101 ? -7.546 10.639 -17.592 1.00 96.75 101 PRO A O 1
ATOM 794 N N . ASN A 1 102 ? -7.356 8.460 -18.089 1.00 93.56 102 ASN A N 1
ATOM 795 C CA . ASN A 1 102 ? -7.842 8.017 -16.782 1.00 93.56 102 ASN A CA 1
ATOM 796 C C . ASN A 1 102 ? -6.789 8.272 -15.702 1.00 93.56 102 ASN A C 1
ATOM 798 O O . ASN A 1 102 ? -7.124 8.758 -14.622 1.00 93.56 102 ASN A O 1
ATOM 802 N N . ALA A 1 103 ? -5.512 8.019 -15.995 1.00 94.38 103 ALA A N 1
ATOM 803 C CA . ALA A 1 103 ? -4.416 8.355 -15.095 1.00 94.38 103 ALA A CA 1
ATOM 804 C C . ALA A 1 103 ? -4.314 9.871 -14.846 1.00 94.38 103 ALA A C 1
ATOM 806 O O . ALA A 1 103 ? -4.099 10.280 -13.703 1.00 94.38 103 ALA A O 1
ATOM 807 N N . GLN A 1 104 ? -4.534 10.705 -15.870 1.00 96.19 104 GLN A N 1
ATOM 808 C CA . GLN A 1 104 ? -4.604 12.167 -15.720 1.00 96.19 104 GLN A CA 1
ATOM 809 C C . GLN A 1 104 ? -5.735 12.583 -14.783 1.00 96.19 104 GLN A C 1
ATOM 811 O O . GLN A 1 104 ? -5.524 13.388 -13.875 1.00 96.19 104 GLN A O 1
ATOM 816 N N . LEU A 1 105 ? -6.929 12.015 -14.981 1.00 95.50 105 LEU A N 1
ATOM 817 C CA . LEU A 1 105 ? -8.085 12.289 -14.135 1.00 95.50 105 LEU A CA 1
ATOM 818 C C . LEU A 1 105 ? -7.824 11.874 -12.683 1.00 95.50 105 LEU A C 1
ATOM 820 O O . LEU A 1 105 ? -8.092 12.654 -11.771 1.00 95.50 105 LEU A O 1
ATOM 824 N N . MET A 1 106 ? -7.262 10.683 -12.469 1.00 93.50 106 MET A N 1
ATOM 825 C CA . MET A 1 106 ? -6.885 10.192 -11.141 1.00 93.50 106 MET A CA 1
ATOM 826 C C . MET A 1 106 ? -5.885 11.127 -10.451 1.00 93.50 106 MET A C 1
ATOM 828 O O . MET A 1 106 ? -6.046 11.432 -9.271 1.00 93.50 106 MET A O 1
ATOM 832 N N . GLU A 1 107 ? -4.871 11.613 -11.168 1.00 94.38 107 GLU A N 1
ATOM 833 C CA . GLU A 1 107 ? -3.875 12.529 -10.604 1.00 94.38 107 GLU A CA 1
ATOM 834 C C . GLU A 1 107 ? -4.475 13.907 -10.279 1.00 94.38 107 GLU A C 1
ATOM 836 O O . GLU A 1 107 ? -4.222 14.460 -9.208 1.00 94.38 107 GLU A O 1
ATOM 841 N N . ALA A 1 108 ? -5.345 14.433 -11.145 1.00 95.25 108 ALA A N 1
ATOM 842 C CA . ALA A 1 108 ? -6.071 15.674 -10.883 1.00 95.25 108 ALA A CA 1
ATOM 843 C C . ALA A 1 108 ? -6.995 15.549 -9.658 1.00 95.25 108 ALA A C 1
ATOM 845 O O . ALA A 1 108 ? -7.036 16.445 -8.812 1.00 95.25 108 ALA A O 1
ATOM 846 N N . MET A 1 109 ? -7.695 14.416 -9.527 1.00 95.12 109 MET A N 1
ATOM 847 C CA . MET A 1 109 ? -8.505 14.114 -8.346 1.00 95.12 109 MET A CA 1
ATOM 848 C C . MET A 1 109 ? -7.644 14.034 -7.084 1.00 95.12 109 MET A C 1
ATOM 850 O O . MET A 1 109 ? -8.041 14.589 -6.062 1.00 95.12 109 MET A O 1
ATOM 854 N N . ARG A 1 110 ? -6.451 13.427 -7.138 1.00 95.25 110 ARG A N 1
ATOM 855 C CA . ARG A 1 110 ? -5.523 13.400 -5.992 1.00 95.25 110 ARG A CA 1
ATOM 856 C C . ARG A 1 110 ? -5.097 14.789 -5.543 1.00 95.25 110 ARG A C 1
ATOM 858 O O . ARG A 1 110 ? -5.108 15.061 -4.344 1.00 95.25 110 ARG A O 1
ATOM 865 N N . GLU A 1 111 ? -4.778 15.685 -6.474 1.00 94.25 111 GLU A N 1
ATOM 866 C CA . GLU A 1 111 ? -4.465 17.077 -6.126 1.00 94.25 111 GLU A CA 1
ATOM 867 C C . GLU A 1 111 ? -5.664 17.789 -5.488 1.00 94.25 111 GLU A C 1
ATOM 869 O O . GLU A 1 111 ? -5.505 18.482 -4.482 1.00 94.25 111 GLU A O 1
ATOM 874 N N . GLN A 1 112 ? -6.880 17.562 -5.997 1.00 93.50 112 GLN A N 1
ATOM 875 C CA . GLN A 1 112 ? -8.094 18.097 -5.377 1.00 93.50 112 GLN A CA 1
ATOM 876 C C . GLN A 1 112 ? -8.297 17.548 -3.954 1.00 93.50 112 GLN A C 1
ATOM 878 O O . GLN A 1 112 ? -8.593 18.312 -3.032 1.00 93.50 112 GLN A O 1
ATOM 883 N N . MET A 1 113 ? -8.120 16.239 -3.756 1.00 93.19 113 MET A N 1
ATOM 884 C CA . MET A 1 113 ? -8.264 15.581 -2.454 1.00 93.19 113 MET A CA 1
ATOM 885 C C . MET A 1 113 ? -7.195 16.025 -1.455 1.00 93.19 113 MET A C 1
ATOM 887 O O . MET A 1 113 ? -7.507 16.201 -0.280 1.00 93.19 113 MET A O 1
ATOM 891 N N . SER A 1 114 ? -5.969 16.289 -1.914 1.00 91.00 114 SER A N 1
ATOM 892 C CA . SER A 1 114 ? -4.877 16.801 -1.077 1.00 91.00 114 SER A CA 1
ATOM 893 C C . SER A 1 114 ? -5.181 18.170 -0.456 1.00 91.00 114 SER A C 1
ATOM 895 O O . SER A 1 114 ? -4.527 18.552 0.513 1.00 91.00 114 SER A O 1
ATOM 897 N N . GLY A 1 115 ? -6.141 18.919 -1.006 1.00 89.25 115 GLY A N 1
ATOM 898 C CA . GLY A 1 115 ? -6.608 20.187 -0.448 1.00 89.25 115 GLY A CA 1
ATOM 899 C C . GLY A 1 115 ? -7.738 20.055 0.578 1.00 89.25 115 GLY A C 1
ATOM 900 O O . GLY A 1 115 ? -8.083 21.055 1.211 1.00 89.25 115 GLY A O 1
ATOM 901 N N . ARG A 1 116 ? -8.333 18.865 0.742 1.00 91.94 116 ARG A N 1
ATOM 902 C CA . ARG A 1 116 ? -9.461 18.634 1.655 1.00 91.94 116 ARG A CA 1
ATOM 903 C C . ARG A 1 116 ? -8.995 18.213 3.041 1.00 91.94 116 ARG A C 1
ATOM 905 O O . ARG A 1 116 ? -8.106 17.382 3.189 1.00 91.94 116 ARG A O 1
ATOM 912 N N . THR A 1 117 ? -9.674 18.740 4.055 1.00 92.88 117 THR A N 1
ATOM 913 C CA . THR A 1 117 ? -9.402 18.453 5.474 1.00 92.88 117 THR A CA 1
ATOM 914 C C . THR A 1 117 ? -10.649 18.005 6.240 1.00 92.88 117 THR A C 1
ATOM 916 O O . THR A 1 117 ? -10.581 17.740 7.434 1.00 92.88 117 THR A O 1
ATOM 919 N N . ASP A 1 118 ? -11.793 17.939 5.560 1.00 91.81 118 ASP A N 1
ATOM 920 C CA . ASP A 1 118 ? -13.147 17.801 6.110 1.00 91.81 118 ASP A CA 1
ATOM 921 C C . ASP A 1 118 ? -13.815 16.462 5.752 1.00 91.81 118 ASP A C 1
ATOM 923 O O . ASP A 1 118 ? -15.012 16.277 5.956 1.00 91.81 118 ASP A O 1
ATOM 927 N N . MET A 1 119 ? -13.071 15.533 5.151 1.00 93.00 119 MET A N 1
ATOM 928 C CA . MET A 1 119 ? -13.635 14.272 4.680 1.00 93.00 119 MET A CA 1
ATOM 929 C C . MET A 1 119 ? -13.836 13.280 5.826 1.00 93.00 119 MET A C 1
ATOM 931 O O . MET A 1 119 ? -12.902 13.030 6.578 1.00 93.00 119 MET A O 1
ATOM 935 N N . GLU A 1 120 ? -15.020 12.670 5.900 1.00 93.38 120 GLU A N 1
ATOM 936 C CA . GLU A 1 120 ? -15.341 11.571 6.822 1.00 93.38 120 GLU A CA 1
ATOM 937 C C . GLU A 1 120 ? -14.569 10.285 6.487 1.00 93.38 120 GLU A C 1
ATOM 939 O O . GLU A 1 120 ? -14.339 9.976 5.314 1.00 93.38 120 GLU A O 1
ATOM 944 N N . ASP A 1 121 ? -14.222 9.518 7.520 1.00 93.12 121 ASP A N 1
ATOM 945 C CA . ASP A 1 121 ? -13.384 8.316 7.433 1.00 93.12 121 ASP A CA 1
ATOM 946 C C . ASP A 1 121 ? -13.973 7.238 6.509 1.00 93.12 121 ASP A C 1
ATOM 948 O O . ASP A 1 121 ? -13.297 6.788 5.583 1.00 93.12 121 ASP A O 1
ATOM 952 N N . ASP A 1 122 ? -15.258 6.902 6.661 1.00 90.31 122 ASP A N 1
ATOM 953 C CA . ASP A 1 122 ? -15.919 5.885 5.826 1.00 90.31 122 ASP A CA 1
ATOM 954 C C . ASP A 1 122 ? -15.908 6.257 4.337 1.00 90.31 122 ASP A C 1
ATOM 956 O O . ASP A 1 122 ? -15.701 5.410 3.464 1.00 90.31 122 ASP A O 1
ATOM 960 N N . LYS A 1 123 ? -16.078 7.548 4.026 1.00 92.44 123 LYS A N 1
ATOM 961 C CA . LYS A 1 123 ? -16.002 8.048 2.647 1.00 92.44 123 LYS A CA 1
ATOM 962 C C . LYS A 1 123 ? -14.574 7.999 2.124 1.00 92.44 123 LYS A C 1
ATOM 964 O O . LYS A 1 123 ? -14.384 7.646 0.964 1.00 92.44 123 LYS A O 1
ATOM 969 N N . ALA A 1 124 ? -13.586 8.339 2.951 1.00 94.50 124 ALA A N 1
ATOM 970 C CA . ALA A 1 124 ? -12.180 8.263 2.571 1.00 94.50 124 ALA A CA 1
ATOM 971 C C . ALA A 1 124 ? -11.779 6.825 2.215 1.00 94.50 124 ALA A C 1
ATOM 973 O O . ALA A 1 124 ? -11.157 6.601 1.177 1.00 94.50 124 ALA A O 1
ATOM 974 N N . LEU A 1 125 ? -12.213 5.846 3.011 1.00 92.75 125 LEU A N 1
ATOM 975 C CA . LEU A 1 125 ? -11.943 4.427 2.767 1.00 92.75 125 LEU A CA 1
ATOM 976 C C . LEU A 1 125 ? -12.515 3.932 1.430 1.00 92.75 125 LEU A C 1
ATOM 978 O O . LEU A 1 125 ? -11.861 3.148 0.745 1.00 92.75 125 LEU A O 1
ATOM 982 N N . MET A 1 126 ? -13.683 4.430 1.004 1.00 91.44 126 MET A N 1
ATOM 983 C CA . MET A 1 126 ? -14.270 4.081 -0.302 1.00 91.44 126 MET A CA 1
ATOM 984 C C . MET A 1 126 ? -13.451 4.587 -1.497 1.00 91.44 126 MET A C 1
ATOM 986 O O . MET A 1 126 ? -13.526 4.009 -2.581 1.00 91.44 126 MET A O 1
ATOM 990 N N . VAL A 1 127 ? -12.675 5.659 -1.321 1.00 93.38 127 VAL A N 1
ATOM 991 C CA . VAL A 1 127 ? -11.892 6.298 -2.391 1.00 93.38 127 VAL A CA 1
ATOM 992 C C . VAL A 1 127 ? -10.397 6.328 -2.077 1.00 93.38 127 VAL A C 1
ATOM 994 O O . VAL A 1 127 ? -9.693 7.239 -2.504 1.00 93.38 127 VAL A O 1
ATOM 997 N N . ALA A 1 128 ? -9.885 5.317 -1.368 1.00 92.75 128 ALA A N 1
ATOM 998 C CA . ALA A 1 128 ? -8.506 5.284 -0.870 1.00 92.75 128 ALA A CA 1
ATOM 999 C C . ALA A 1 128 ? -7.441 5.595 -1.944 1.00 92.75 128 ALA A C 1
ATOM 1001 O O . ALA A 1 128 ? -6.459 6.281 -1.672 1.00 92.75 128 ALA A O 1
ATOM 1002 N N . ASN A 1 129 ? -7.654 5.174 -3.196 1.00 92.44 129 ASN A N 1
ATOM 1003 C CA . ASN A 1 129 ? -6.720 5.413 -4.305 1.00 92.44 129 ASN A CA 1
ATOM 1004 C C . ASN A 1 129 ? -6.628 6.880 -4.777 1.00 92.44 129 ASN A C 1
ATOM 1006 O O . ASN A 1 129 ? -5.738 7.204 -5.573 1.00 92.44 129 ASN A O 1
ATOM 1010 N N . MET A 1 130 ? -7.501 7.755 -4.265 1.00 94.56 130 MET A N 1
ATOM 1011 C CA . MET A 1 130 ? -7.548 9.196 -4.541 1.00 94.56 130 MET A CA 1
ATOM 1012 C C . MET A 1 130 ? -6.674 10.028 -3.599 1.00 94.56 130 MET A C 1
ATOM 1014 O O . MET A 1 130 ? -6.678 11.251 -3.700 1.00 94.56 130 MET A O 1
ATOM 1018 N N . PHE A 1 131 ? -5.911 9.407 -2.701 1.00 95.69 131 PHE A N 1
ATOM 1019 C CA . PHE A 1 131 ? -4.958 10.115 -1.847 1.00 95.69 131 PHE A CA 1
ATOM 1020 C C . PHE A 1 131 ? -3.523 9.835 -2.275 1.00 95.69 131 PHE A C 1
ATOM 1022 O O . PHE A 1 131 ? -3.204 8.755 -2.776 1.00 95.69 131 PHE A O 1
ATOM 1029 N N . PHE A 1 1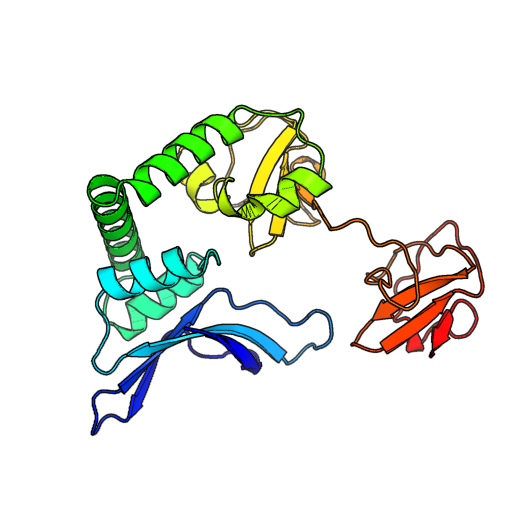32 ? -2.645 10.814 -2.067 1.00 95.25 132 PHE A N 1
ATOM 1030 C CA . PHE A 1 132 ? -1.222 10.640 -2.320 1.00 95.25 132 PHE A CA 1
ATOM 1031 C C . PHE A 1 132 ? -0.585 9.701 -1.298 1.00 95.25 132 PHE A C 1
ATOM 1033 O O . PHE A 1 132 ? -0.937 9.692 -0.118 1.00 95.25 132 PHE A O 1
ATOM 1040 N N . THR A 1 133 ? 0.410 8.949 -1.754 1.00 93.88 133 THR A N 1
ATOM 1041 C CA . THR A 1 133 ? 1.295 8.182 -0.879 1.00 93.88 133 THR A CA 1
ATOM 1042 C C . THR A 1 133 ? 2.188 9.111 -0.063 1.00 93.88 133 THR A C 1
ATOM 1044 O O . THR A 1 133 ? 2.663 10.124 -0.582 1.00 93.88 133 THR A O 1
ATOM 1047 N N . PHE A 1 134 ? 2.506 8.725 1.168 1.00 95.06 134 PHE A N 1
ATOM 1048 C CA . PHE A 1 134 ? 3.450 9.425 2.036 1.00 95.06 134 PHE A CA 1
ATOM 1049 C C . PHE A 1 134 ? 4.808 9.670 1.362 1.00 95.06 134 PHE A C 1
ATOM 1051 O O . PHE A 1 134 ? 5.314 10.788 1.389 1.00 95.06 134 PHE A O 1
ATOM 1058 N N . SER A 1 135 ? 5.355 8.660 0.677 1.00 90.94 135 SER A N 1
ATOM 1059 C CA . SER A 1 135 ? 6.632 8.762 -0.043 1.00 90.94 135 SER A CA 1
ATOM 1060 C C . SER A 1 135 ? 6.622 9.874 -1.097 1.00 90.94 135 SER A C 1
ATOM 1062 O O . SER A 1 135 ? 7.562 10.663 -1.172 1.00 90.94 135 SER A O 1
ATOM 1064 N N . TYR A 1 136 ? 5.542 9.983 -1.875 1.00 91.25 136 TYR A N 1
ATOM 1065 C CA . TYR A 1 136 ? 5.346 11.079 -2.827 1.00 91.25 136 TYR A CA 1
ATOM 1066 C C . TYR A 1 136 ? 5.289 12.443 -2.126 1.00 91.25 136 TYR A C 1
ATOM 1068 O O . TYR A 1 136 ? 5.945 13.385 -2.564 1.00 91.25 136 TYR A O 1
ATOM 1076 N N . LEU A 1 137 ? 4.558 12.554 -1.013 1.00 94.56 137 LEU A N 1
ATOM 1077 C CA . LEU A 1 137 ? 4.455 13.810 -0.263 1.00 94.56 137 LEU A CA 1
ATOM 1078 C C . LEU A 1 137 ? 5.802 14.256 0.328 1.00 94.56 137 LEU A C 1
ATOM 1080 O O . LEU A 1 137 ? 6.100 15.447 0.281 1.00 94.56 137 LEU A O 1
ATOM 1084 N N . CYS A 1 138 ? 6.644 13.328 0.793 1.00 93.88 138 CYS A N 1
ATOM 1085 C CA . CYS A 1 138 ? 8.014 13.639 1.212 1.00 93.88 138 CYS A CA 1
ATOM 1086 C C . CYS A 1 138 ? 8.843 14.234 0.066 1.00 93.88 138 CYS A C 1
ATOM 1088 O O . CYS A 1 138 ? 9.515 15.241 0.264 1.00 93.88 138 CYS A O 1
ATOM 1090 N N . LYS A 1 139 ? 8.749 13.668 -1.147 1.00 90.75 139 LYS A N 1
ATOM 1091 C CA . LYS A 1 139 ? 9.463 14.183 -2.332 1.00 90.75 139 LYS A CA 1
ATOM 1092 C C . LYS A 1 139 ? 8.987 15.572 -2.773 1.00 90.75 139 LYS A C 1
ATOM 1094 O O . LYS A 1 139 ? 9.747 16.291 -3.411 1.00 90.75 139 LYS A O 1
ATOM 1099 N N . ARG A 1 140 ? 7.733 15.950 -2.485 1.00 90.56 140 ARG A N 1
ATOM 1100 C CA . ARG A 1 140 ? 7.214 17.289 -2.829 1.00 90.56 140 ARG A CA 1
ATOM 1101 C C . ARG A 1 140 ? 7.856 18.393 -1.996 1.00 90.56 140 ARG A C 1
ATOM 1103 O O . ARG A 1 140 ? 7.807 19.537 -2.436 1.00 90.56 140 ARG A O 1
ATOM 1110 N N . GLU A 1 141 ? 8.356 18.067 -0.800 1.00 92.12 141 GLU A N 1
ATOM 1111 C CA . GLU A 1 141 ? 8.925 19.024 0.162 1.00 92.12 141 GLU A CA 1
ATOM 1112 C C . GLU A 1 141 ? 7.984 20.207 0.466 1.00 92.12 141 GLU A C 1
ATOM 1114 O O . GLU A 1 141 ? 8.405 21.338 0.708 1.00 92.12 141 GLU A O 1
ATOM 1119 N N . LYS A 1 142 ? 6.673 19.946 0.443 1.00 94.81 142 LYS A N 1
ATOM 1120 C CA . LYS A 1 142 ? 5.624 20.936 0.705 1.00 94.81 142 LYS A CA 1
ATOM 1121 C C . LYS A 1 142 ? 4.906 20.633 2.008 1.00 94.81 142 LYS A C 1
ATOM 1123 O O . LYS A 1 142 ? 4.717 19.477 2.378 1.00 94.81 142 LYS A O 1
ATOM 1128 N N . GLU A 1 143 ? 4.468 21.697 2.666 1.00 96.31 143 GLU A N 1
ATOM 1129 C CA . GLU A 1 143 ? 3.634 21.612 3.858 1.00 96.31 143 GLU A CA 1
ATOM 1130 C C . GLU A 1 143 ? 2.268 20.981 3.529 1.00 96.31 143 GLU A C 1
ATOM 1132 O O . GLU A 1 143 ? 1.634 21.329 2.527 1.00 96.31 143 GLU A O 1
ATOM 1137 N N . ILE A 1 144 ? 1.805 20.075 4.394 1.00 96.62 144 ILE A N 1
ATOM 1138 C CA . ILE A 1 144 ? 0.458 19.500 4.369 1.00 96.62 144 ILE A CA 1
ATOM 1139 C C . ILE A 1 144 ? -0.319 19.940 5.609 1.00 96.62 144 ILE A C 1
ATOM 1141 O O . ILE A 1 144 ? 0.231 20.037 6.706 1.00 96.62 144 ILE A O 1
ATOM 1145 N N . LYS A 1 145 ? -1.612 20.226 5.436 1.00 97.12 145 LYS A N 1
ATOM 1146 C CA . LYS A 1 145 ? -2.465 20.782 6.495 1.00 97.12 145 LYS A CA 1
ATOM 1147 C C . LYS A 1 145 ? -3.004 19.694 7.418 1.00 97.12 145 LYS A C 1
ATOM 1149 O O . LYS A 1 145 ? -3.281 18.581 6.965 1.00 97.12 145 LYS A O 1
ATOM 1154 N N . ALA A 1 146 ? -3.262 20.050 8.675 1.00 97.19 146 ALA A N 1
ATOM 1155 C CA . ALA A 1 146 ? -4.081 19.235 9.572 1.00 97.19 146 ALA A CA 1
ATOM 1156 C C . ALA A 1 146 ? -5.421 18.846 8.913 1.00 97.19 146 ALA A C 1
ATOM 1158 O O . ALA A 1 146 ? -6.067 19.666 8.261 1.00 97.19 146 ALA A O 1
ATOM 1159 N N . GLY A 1 147 ? -5.816 17.584 9.063 1.00 96.12 147 GLY A N 1
ATOM 1160 C CA . GLY A 1 147 ? -7.004 16.980 8.460 1.00 96.12 147 GLY A CA 1
ATOM 1161 C C . GLY A 1 147 ? -6.795 16.365 7.071 1.00 96.12 147 GLY A C 1
ATOM 1162 O O . GLY A 1 147 ? -7.660 15.599 6.643 1.00 96.12 147 GLY A O 1
ATOM 1163 N N . THR A 1 148 ? -5.675 16.645 6.389 1.00 97.50 148 THR A N 1
ATOM 1164 C CA . THR A 1 148 ? -5.339 16.033 5.085 1.00 97.50 148 THR A CA 1
ATOM 1165 C C . THR A 1 148 ? -5.226 14.516 5.226 1.00 97.50 148 THR A C 1
ATOM 1167 O O . THR A 1 148 ? -4.716 14.027 6.233 1.00 97.50 148 THR A O 1
ATOM 1170 N N . ILE A 1 149 ? -5.676 13.768 4.219 1.00 97.75 149 ILE A N 1
ATOM 1171 C CA . ILE A 1 149 ? -5.602 12.303 4.200 1.00 97.75 149 ILE A CA 1
ATOM 1172 C C . ILE A 1 149 ? -4.526 11.855 3.210 1.00 97.75 149 ILE A C 1
ATOM 1174 O O . ILE A 1 149 ? -4.413 12.401 2.111 1.00 97.75 149 ILE A O 1
ATOM 1178 N N . LEU A 1 150 ? -3.744 10.851 3.599 1.00 96.75 150 LEU A N 1
ATOM 1179 C CA . LEU A 1 150 ? -2.683 10.254 2.793 1.00 96.75 150 LEU A CA 1
ATOM 1180 C C . LEU A 1 150 ? -2.678 8.729 2.922 1.00 96.75 150 LEU A C 1
ATOM 1182 O O . LEU A 1 150 ? -3.286 8.163 3.832 1.00 96.75 150 LEU A O 1
ATOM 1186 N N . ARG A 1 151 ? -1.956 8.066 2.019 1.00 95.44 151 ARG A N 1
ATOM 1187 C CA . ARG A 1 151 ? -1.719 6.620 2.055 1.00 95.44 151 ARG A CA 1
ATOM 1188 C C . ARG A 1 151 ? -0.331 6.291 2.565 1.00 95.44 151 ARG A C 1
ATOM 1190 O O . ARG A 1 151 ? 0.652 6.899 2.142 1.00 95.44 151 ARG A O 1
ATOM 1197 N N . TYR A 1 152 ? -0.232 5.262 3.391 1.00 93.25 152 TYR A N 1
ATOM 1198 C CA . TYR A 1 152 ? 1.044 4.660 3.752 1.00 93.25 152 TYR A CA 1
ATOM 1199 C C . TYR A 1 152 ? 0.841 3.206 4.173 1.00 93.25 152 TYR A C 1
ATOM 1201 O O . TYR A 1 152 ? -0.062 2.913 4.956 1.00 93.25 152 TYR A O 1
ATOM 1209 N N . GLY A 1 153 ? 1.654 2.294 3.627 1.00 87.81 153 GLY A N 1
ATOM 1210 C CA . GLY A 1 153 ? 1.547 0.858 3.908 1.00 87.81 153 GLY A CA 1
ATOM 1211 C C . GLY A 1 153 ? 0.179 0.273 3.546 1.00 87.81 153 GLY A C 1
ATOM 1212 O O . GLY A 1 153 ? -0.361 -0.520 4.307 1.00 87.81 153 GLY A O 1
ATOM 1213 N N . ASN A 1 154 ? -0.417 0.722 2.433 1.00 87.75 154 ASN A N 1
ATOM 1214 C CA . ASN A 1 154 ? -1.782 0.378 2.003 1.00 87.75 154 ASN A CA 1
ATOM 1215 C C . ASN A 1 154 ? -2.892 0.693 3.024 1.00 87.75 154 ASN A C 1
ATOM 1217 O O . ASN A 1 154 ? -3.995 0.160 2.920 1.00 87.75 154 ASN A O 1
ATOM 1221 N N . LYS A 1 155 ? -2.619 1.583 3.984 1.00 90.88 155 LYS A N 1
ATOM 1222 C CA . LYS A 1 155 ? -3.589 2.119 4.946 1.00 90.88 155 LYS A CA 1
ATOM 1223 C C . LYS A 1 155 ? -3.764 3.621 4.738 1.00 90.88 155 LYS A C 1
ATOM 1225 O O . LYS A 1 155 ? -2.882 4.286 4.184 1.00 90.88 155 LYS A O 1
ATOM 1230 N N . LEU A 1 156 ? -4.901 4.153 5.180 1.00 95.12 156 LEU A N 1
ATOM 1231 C CA . LEU A 1 156 ? -5.158 5.590 5.184 1.00 95.12 156 LEU A CA 1
ATOM 1232 C C . LEU A 1 156 ? -4.764 6.204 6.523 1.00 95.12 156 LEU A C 1
ATOM 1234 O O . LEU A 1 156 ? -4.950 5.611 7.583 1.00 95.12 156 LEU A O 1
ATOM 1238 N N . TRP A 1 157 ? -4.224 7.413 6.455 1.00 96.44 157 TRP A N 1
ATOM 1239 C CA . TRP A 1 157 ? -3.793 8.181 7.611 1.00 96.44 157 TRP A CA 1
ATOM 1240 C C . TRP A 1 157 ? -4.257 9.621 7.465 1.00 96.44 157 TRP A C 1
ATOM 1242 O O . TRP A 1 157 ? -4.168 10.208 6.386 1.00 96.44 157 TRP A O 1
ATOM 1252 N N . ARG A 1 158 ? -4.725 10.197 8.566 1.00 96.94 158 ARG A N 1
ATOM 1253 C CA . ARG A 1 158 ? -5.105 11.598 8.680 1.00 96.94 158 ARG A CA 1
ATOM 1254 C C . ARG A 1 158 ? -3.999 12.379 9.362 1.00 96.94 158 ARG A C 1
ATOM 1256 O O . ARG A 1 158 ? -3.510 11.978 10.412 1.00 96.94 158 ARG A O 1
ATOM 1263 N N . VAL A 1 159 ? -3.639 13.517 8.792 1.00 97.69 159 VAL A N 1
ATOM 1264 C CA . VAL A 1 159 ? -2.688 14.454 9.387 1.00 97.69 159 VAL A CA 1
ATOM 1265 C C . VAL A 1 159 ? -3.317 15.122 10.606 1.00 97.69 159 VAL A C 1
ATOM 1267 O O . VAL A 1 159 ? -4.411 15.677 10.514 1.00 97.69 159 VAL A O 1
ATOM 1270 N N . VAL A 1 160 ? -2.610 15.118 11.730 1.00 96.62 160 VAL A N 1
ATOM 1271 C CA . VAL A 1 160 ? -3.060 15.713 12.998 1.00 96.62 160 VAL A CA 1
ATOM 1272 C C . VAL A 1 160 ? -2.642 17.178 13.096 1.00 96.62 160 VAL A C 1
ATOM 1274 O O . VAL A 1 160 ? -3.449 18.033 13.453 1.00 96.62 160 VAL A O 1
ATOM 1277 N N . GLN A 1 161 ? -1.400 17.488 12.720 1.00 95.25 161 GLN A N 1
ATOM 1278 C CA . GLN A 1 161 ? -0.848 18.842 12.753 1.00 95.25 161 GLN A CA 1
ATOM 1279 C C . GLN A 1 161 ? -0.250 19.230 11.404 1.00 95.25 161 GLN A C 1
ATOM 1281 O O . GLN A 1 161 ? 0.305 18.392 10.701 1.00 95.25 161 GLN A O 1
ATOM 1286 N N . THR A 1 162 ? -0.335 20.508 11.046 1.00 97.88 162 THR A N 1
ATOM 1287 C CA . THR A 1 162 ? 0.280 21.029 9.821 1.00 97.88 162 THR A CA 1
ATOM 1288 C C . THR A 1 162 ? 1.805 20.918 9.897 1.00 97.88 162 THR A C 1
ATOM 1290 O O . THR A 1 162 ? 2.398 21.357 10.882 1.00 97.88 162 THR A O 1
ATOM 1293 N N . HIS A 1 163 ? 2.437 20.315 8.889 1.00 97.19 163 HIS A N 1
ATOM 1294 C CA . HIS A 1 163 ? 3.893 20.142 8.822 1.00 97.19 163 HIS A CA 1
ATOM 1295 C C . HIS A 1 163 ? 4.355 19.755 7.408 1.00 97.19 163 HIS A C 1
ATOM 1297 O O . HIS A 1 163 ? 3.542 19.423 6.548 1.00 97.19 163 HIS A O 1
ATOM 1303 N N . THR A 1 164 ? 5.669 19.749 7.172 1.00 97.75 164 THR A N 1
ATOM 1304 C CA . THR A 1 164 ? 6.274 19.184 5.953 1.00 97.75 164 THR A CA 1
ATOM 1305 C C . THR A 1 164 ? 6.651 17.715 6.188 1.00 97.75 164 THR A C 1
ATOM 1307 O O . THR A 1 164 ? 7.466 17.456 7.081 1.00 97.75 164 THR A O 1
ATOM 1310 N N . PRO A 1 165 ? 6.101 16.754 5.421 1.00 96.88 165 PRO A N 1
ATOM 1311 C CA . PRO A 1 165 ? 6.396 15.328 5.578 1.00 96.88 165 PRO A CA 1
ATOM 1312 C C . PRO A 1 165 ? 7.870 15.009 5.351 1.00 96.88 165 PRO A C 1
ATOM 1314 O O . PRO A 1 165 ? 8.472 15.474 4.387 1.00 96.88 165 PRO A O 1
ATOM 1317 N N . GLN A 1 166 ? 8.444 14.157 6.198 1.00 96.06 166 GLN A N 1
ATOM 1318 C CA . GLN A 1 166 ? 9.838 13.723 6.095 1.00 96.06 166 GLN A CA 1
ATOM 1319 C C . GLN A 1 166 ? 9.924 12.215 6.279 1.00 96.06 166 GLN A C 1
ATOM 1321 O O . GLN A 1 166 ? 9.344 11.688 7.223 1.00 96.06 166 GLN A O 1
ATOM 1326 N N . SER A 1 167 ? 10.705 11.530 5.442 1.00 92.62 167 SER A N 1
ATOM 1327 C CA . SER A 1 167 ? 10.801 10.062 5.447 1.00 92.62 167 SER A CA 1
ATOM 1328 C C . SER A 1 167 ? 11.254 9.464 6.785 1.00 92.62 167 SER A C 1
ATOM 1330 O O . SER A 1 167 ? 10.957 8.308 7.058 1.00 92.62 167 SER A O 1
ATOM 1332 N N . ILE A 1 168 ? 11.948 10.242 7.625 1.00 93.38 168 ILE A N 1
ATOM 1333 C CA . ILE A 1 168 ? 12.378 9.836 8.975 1.00 93.38 168 ILE A CA 1
ATOM 1334 C C . ILE A 1 168 ? 11.244 9.850 10.016 1.00 93.38 168 ILE A C 1
ATOM 1336 O O . ILE A 1 168 ? 11.407 9.287 11.092 1.00 93.38 168 ILE A O 1
ATOM 1340 N N . T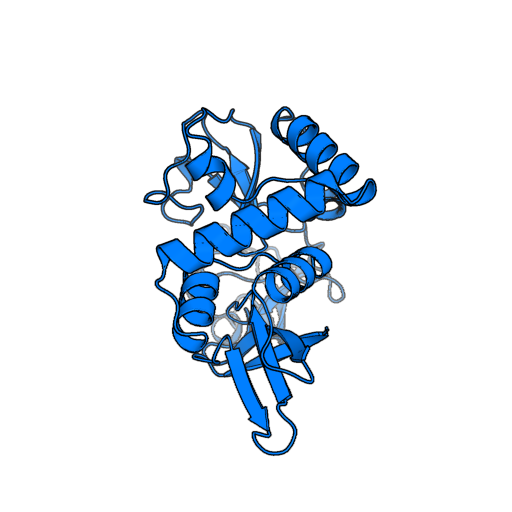YR A 1 169 ? 10.099 10.462 9.695 1.00 95.06 169 TYR A N 1
ATOM 1341 C CA . TYR A 1 169 ? 8.890 10.490 10.523 1.00 95.06 169 TYR A CA 1
ATOM 1342 C C . TYR A 1 169 ? 7.697 9.905 9.746 1.00 95.06 169 TYR A C 1
ATOM 1344 O O . TYR A 1 169 ? 6.756 10.638 9.420 1.00 95.06 169 TYR A O 1
ATOM 1352 N N . PRO A 1 170 ? 7.732 8.606 9.394 1.00 95.06 170 PRO A N 1
ATOM 1353 C CA . PRO A 1 170 ? 6.634 7.965 8.683 1.00 95.06 170 PRO A CA 1
ATOM 1354 C C . PRO A 1 170 ? 5.401 7.806 9.581 1.00 95.06 170 PRO A C 1
ATOM 1356 O O . PRO A 1 170 ? 5.556 7.730 10.802 1.00 95.06 170 PRO A O 1
ATOM 1359 N N . PRO A 1 171 ? 4.185 7.703 9.011 1.00 95.12 171 PRO A N 1
ATOM 1360 C CA . PRO A 1 171 ? 2.987 7.365 9.771 1.00 95.12 171 PRO A CA 1
ATOM 1361 C C . PRO A 1 171 ? 3.156 6.046 10.534 1.00 95.12 171 PRO A C 1
ATOM 1363 O O . PRO A 1 171 ? 3.390 4.990 9.942 1.00 95.12 171 PRO A O 1
ATOM 1366 N N . SER A 1 172 ? 3.071 6.124 11.858 1.0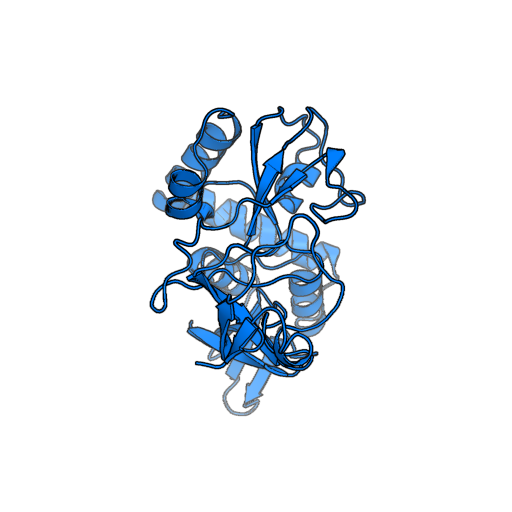0 89.19 172 SER A N 1
ATOM 1367 C CA . SER A 1 172 ? 3.213 5.003 12.784 1.00 89.19 172 SER A CA 1
ATOM 1368 C C . SER A 1 172 ? 2.620 5.368 14.149 1.00 89.19 172 SER A C 1
ATOM 1370 O O . SER A 1 172 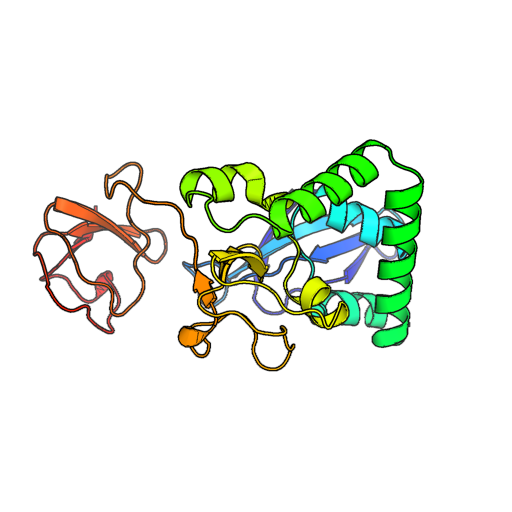? 2.171 6.494 14.371 1.00 89.19 172 SER A O 1
ATOM 1372 N N . ILE A 1 173 ? 2.639 4.416 15.083 1.00 81.75 173 ILE A N 1
ATOM 1373 C CA . ILE A 1 173 ? 2.256 4.657 16.483 1.00 81.75 173 ILE A CA 1
ATOM 1374 C C . ILE A 1 173 ? 3.195 5.692 17.129 1.00 81.75 173 ILE A C 1
ATOM 1376 O O . ILE A 1 173 ? 2.744 6.555 17.879 1.00 81.75 173 ILE A O 1
ATOM 1380 N N . ASP A 1 174 ? 4.484 5.668 16.779 1.00 86.81 174 ASP A N 1
ATOM 1381 C CA . ASP A 1 174 ? 5.495 6.586 17.323 1.00 86.81 174 ASP A CA 1
ATOM 1382 C C . ASP A 1 174 ? 5.338 8.027 16.807 1.00 86.81 174 ASP A C 1
ATOM 1384 O O . ASP A 1 174 ? 5.848 8.970 17.411 1.00 86.81 174 ASP A O 1
ATOM 1388 N N . THR A 1 175 ? 4.615 8.217 15.700 1.00 92.50 175 THR A N 1
ATOM 1389 C CA . THR A 1 175 ? 4.329 9.528 15.098 1.00 92.50 175 THR A CA 1
ATOM 1390 C C . THR A 1 175 ? 2.857 9.922 15.232 1.00 92.50 175 THR A C 1
ATOM 1392 O O . THR A 1 175 ? 2.351 10.725 14.447 1.00 92.50 175 THR A O 1
ATOM 1395 N N . ALA A 1 176 ? 2.171 9.424 16.268 1.00 89.31 176 ALA A N 1
ATOM 1396 C CA . ALA A 1 176 ? 0.755 9.703 16.530 1.00 89.31 176 ALA A CA 1
ATOM 1397 C C . ALA A 1 176 ? 0.417 11.203 16.686 1.00 89.31 176 ALA A C 1
ATOM 1399 O O . ALA A 1 176 ? -0.720 11.614 16.463 1.00 89.31 176 ALA A O 1
ATOM 1400 N N . SER A 1 177 ? 1.397 12.043 17.040 1.00 94.00 177 SER A N 1
ATOM 1401 C CA . SER A 1 177 ? 1.244 13.507 17.063 1.00 94.00 177 SER A CA 1
ATOM 1402 C C . SER A 1 177 ? 1.157 14.134 15.666 1.00 94.00 177 SER A C 1
ATOM 1404 O O . SER A 1 177 ? 0.651 15.245 15.525 1.00 94.00 177 SER A O 1
ATOM 1406 N N . LEU A 1 178 ? 1.643 13.439 14.634 1.00 96.44 178 LEU A N 1
ATOM 1407 C CA . LEU A 1 178 ? 1.624 13.866 13.235 1.00 96.44 178 LEU A CA 1
ATOM 1408 C C . LEU A 1 178 ? 0.504 13.197 12.443 1.00 96.44 178 LEU A C 1
ATOM 1410 O O . LEU A 1 178 ? -0.093 13.851 11.585 1.00 96.44 178 LEU A O 1
ATOM 1414 N N . TYR A 1 179 ? 0.211 11.926 12.727 1.00 97.00 179 TYR A N 1
ATOM 1415 C CA . TYR A 1 179 ? -0.722 11.120 11.947 1.00 97.00 179 TYR A CA 1
ATOM 1416 C C . TYR A 1 179 ? -1.618 10.256 12.829 1.00 97.00 179 TYR A C 1
ATOM 1418 O O . TYR A 1 179 ? -1.186 9.696 13.828 1.00 97.00 179 TYR A O 1
ATOM 1426 N N . THR A 1 180 ? -2.865 10.077 12.414 1.00 94.19 180 THR A N 1
ATOM 1427 C CA . THR A 1 180 ? -3.803 9.122 13.011 1.00 94.19 180 THR A CA 1
ATOM 1428 C C . THR A 1 180 ? -4.294 8.174 11.932 1.00 94.19 180 THR A C 1
ATOM 1430 O O . THR A 1 180 ? -4.621 8.608 10.828 1.00 94.19 180 THR A O 1
ATOM 1433 N N . ARG A 1 181 ? -4.317 6.875 12.224 1.00 92.56 181 ARG A N 1
ATOM 1434 C CA . ARG A 1 181 ? -4.780 5.858 11.279 1.00 92.56 181 ARG A CA 1
ATOM 1435 C C . ARG A 1 181 ? -6.286 6.006 11.047 1.00 92.56 181 ARG A C 1
ATOM 1437 O O . ARG A 1 181 ? -7.029 6.243 11.994 1.00 92.56 181 ARG A O 1
ATOM 1444 N N . ILE A 1 182 ? -6.714 5.897 9.792 1.00 92.31 182 ILE A N 1
ATOM 1445 C CA . ILE A 1 182 ? -8.126 5.813 9.414 1.00 92.31 182 ILE A CA 1
ATOM 1446 C C . ILE A 1 182 ? -8.428 4.341 9.169 1.00 92.31 182 ILE A C 1
ATOM 1448 O O . ILE A 1 182 ? -7.990 3.773 8.165 1.00 92.31 182 ILE A O 1
ATOM 1452 N N . ASP A 1 183 ? -9.185 3.750 10.083 1.00 84.56 183 ASP A N 1
ATOM 1453 C CA . ASP A 1 183 ? -9.654 2.376 9.979 1.00 84.56 183 ASP A CA 1
ATOM 1454 C C . ASP A 1 183 ? -11.145 2.341 9.668 1.00 84.56 183 ASP A C 1
ATOM 1456 O O . ASP A 1 183 ? -11.885 3.302 9.892 1.00 84.56 183 ASP A O 1
ATOM 1460 N N . LYS A 1 184 ? -11.592 1.204 9.136 1.00 79.00 184 LYS A N 1
ATOM 1461 C CA . LYS A 1 184 ? -13.014 0.956 8.948 1.00 79.00 184 LYS A CA 1
ATOM 1462 C C . LYS A 1 184 ? -13.687 0.906 10.318 1.00 79.00 184 LYS A C 1
ATOM 1464 O O . LYS A 1 184 ? -13.231 0.196 11.210 1.00 79.00 184 LYS A O 1
ATOM 1469 N N . SER A 1 185 ? -14.800 1.617 10.472 1.00 77.25 185 SER A N 1
ATOM 1470 C CA . SER A 1 185 ? -15.656 1.411 11.637 1.00 77.25 185 SER A CA 1
ATOM 1471 C C . SER A 1 185 ? -16.247 0.003 11.576 1.00 77.25 185 SER A C 1
ATOM 1473 O O . SER A 1 185 ? -16.908 -0.350 10.598 1.00 77.25 185 SER A O 1
ATOM 1475 N N . HIS A 1 186 ? -16.013 -0.798 12.613 1.00 80.62 186 HIS A N 1
ATOM 1476 C CA . HIS A 1 186 ? -16.589 -2.133 12.738 1.00 80.62 186 HIS A CA 1
ATOM 1477 C C . HIS A 1 186 ? -17.802 -2.094 13.659 1.00 80.62 186 HIS A C 1
ATOM 1479 O O . HIS A 1 186 ? -17.752 -1.544 14.762 1.00 80.62 186 HIS A O 1
ATOM 1485 N N . ALA A 1 187 ? -18.905 -2.704 13.227 1.00 85.12 187 ALA A N 1
ATOM 1486 C CA . ALA A 1 187 ? -20.127 -2.744 14.025 1.00 85.12 187 ALA A CA 1
ATOM 1487 C C . ALA A 1 187 ? -19.948 -3.552 15.327 1.00 85.12 187 ALA A C 1
ATOM 1489 O O . ALA A 1 187 ? -20.715 -3.366 16.281 1.00 85.12 187 ALA A O 1
ATOM 1490 N N . GLY A 1 188 ? -18.950 -4.444 15.372 1.00 87.31 188 GLY A N 1
ATOM 1491 C CA . GLY A 1 188 ? -18.713 -5.385 16.464 1.00 87.31 188 GLY A CA 1
ATOM 1492 C C . GLY A 1 188 ? -19.832 -6.408 16.562 1.00 87.31 188 GLY A C 1
ATOM 1493 O O . GLY A 1 188 ? -20.307 -6.716 17.653 1.00 87.31 188 GLY A O 1
ATOM 1494 N N . THR A 1 189 ? -20.284 -6.890 15.409 1.00 91.50 189 THR A N 1
ATOM 1495 C CA . THR A 1 189 ? -21.268 -7.973 15.276 1.00 91.50 189 THR A CA 1
ATOM 1496 C C . THR A 1 189 ? -20.556 -9.254 14.858 1.00 91.50 189 THR A C 1
ATOM 1498 O O . THR A 1 189 ? -19.392 -9.203 14.477 1.00 91.50 189 THR A O 1
ATOM 1501 N N . LEU A 1 190 ? -21.232 -10.402 14.907 1.00 88.12 190 LEU A N 1
ATOM 1502 C CA . LEU A 1 190 ? -20.631 -11.663 14.463 1.00 88.12 190 LEU A CA 1
ATOM 1503 C C . LEU A 1 190 ? -20.171 -11.598 12.991 1.00 88.12 190 LEU A C 1
ATOM 1505 O O . LEU A 1 190 ? -19.119 -12.137 12.664 1.00 88.12 190 LEU A O 1
ATOM 1509 N N . ASP A 1 191 ? -20.922 -10.891 12.139 1.00 86.19 191 ASP A N 1
ATOM 1510 C CA . ASP A 1 191 ? -20.624 -10.727 10.708 1.00 86.19 191 ASP A CA 1
ATOM 1511 C C . ASP A 1 191 ? -19.584 -9.622 10.415 1.00 86.19 191 ASP A C 1
ATOM 1513 O O . ASP A 1 191 ? -18.996 -9.592 9.336 1.00 86.19 191 ASP A O 1
ATOM 1517 N N . ASP A 1 192 ? -19.358 -8.704 11.361 1.00 83.06 192 ASP A N 1
ATOM 1518 C CA . ASP A 1 192 ? -18.393 -7.597 11.262 1.00 83.06 192 ASP A CA 1
ATOM 1519 C C . ASP A 1 192 ? -17.747 -7.348 12.640 1.00 83.06 192 ASP A C 1
ATOM 1521 O O . ASP A 1 192 ? -18.107 -6.380 13.332 1.00 83.06 192 ASP A O 1
ATOM 1525 N N . PRO A 1 193 ? -16.871 -8.267 13.098 1.00 88.75 193 PRO A N 1
ATOM 1526 C CA . PRO A 1 193 ? -16.195 -8.153 14.385 1.00 88.75 193 PRO A CA 1
ATOM 1527 C C . PRO A 1 193 ? -15.145 -7.039 14.346 1.00 88.75 193 PRO A C 1
ATOM 1529 O O . PRO A 1 193 ? -14.600 -6.723 13.293 1.00 88.75 193 PRO A O 1
ATOM 1532 N N . ILE A 1 194 ? -14.852 -6.443 15.502 1.00 88.31 194 ILE A N 1
ATOM 1533 C CA . ILE A 1 194 ? -13.817 -5.412 15.641 1.00 88.31 194 ILE A CA 1
ATOM 1534 C C . ILE A 1 194 ? -12.439 -6.101 15.683 1.00 88.31 194 ILE A C 1
ATOM 1536 O O . ILE A 1 194 ? -12.208 -6.898 16.599 1.00 88.31 194 ILE A O 1
ATOM 1540 N N . PRO A 1 195 ? -11.506 -5.809 14.759 1.00 87.62 195 PRO A N 1
ATOM 1541 C CA . PRO A 1 195 ? -10.138 -6.305 14.840 1.00 87.62 195 PRO A CA 1
ATOM 1542 C C . PRO A 1 195 ? -9.496 -5.862 16.150 1.00 87.62 195 PRO A C 1
ATOM 1544 O O . PRO A 1 195 ? -9.474 -4.676 16.477 1.00 87.62 195 PRO A O 1
ATOM 1547 N N . TYR A 1 196 ? -9.026 -6.825 16.933 1.00 85.75 196 TYR A N 1
ATOM 1548 C CA . TYR A 1 196 ? -8.441 -6.553 18.233 1.00 85.75 196 TYR A CA 1
ATOM 1549 C C . TYR A 1 196 ? -6.945 -6.274 18.116 1.00 85.75 196 TYR A C 1
ATOM 1551 O O . TYR A 1 196 ? -6.179 -7.127 17.671 1.00 85.75 196 TYR A O 1
ATOM 1559 N N . GLU A 1 197 ? -6.530 -5.106 18.601 1.00 81.50 197 GLU A N 1
ATOM 1560 C CA . GLU A 1 197 ? -5.129 -4.794 18.875 1.00 81.50 197 GLU A CA 1
ATOM 1561 C C . GLU A 1 197 ? -4.882 -4.785 20.390 1.00 81.50 197 GLU A C 1
ATOM 1563 O O . GLU A 1 197 ? -5.742 -4.398 21.188 1.00 81.50 197 GLU A O 1
ATOM 1568 N N . GLN A 1 198 ? -3.691 -5.217 20.809 1.00 82.50 198 GLN A N 1
ATOM 1569 C CA . GLN A 1 198 ? -3.317 -5.203 22.223 1.00 82.50 198 GLN A CA 1
ATOM 1570 C C . GLN A 1 198 ? -3.445 -3.786 22.801 1.00 82.50 198 GLN A C 1
ATOM 1572 O O . GLN A 1 198 ? -3.111 -2.793 22.157 1.00 82.50 198 GLN A O 1
ATOM 1577 N N . ASN A 1 199 ? -3.890 -3.700 24.054 1.00 80.25 199 ASN A N 1
ATOM 1578 C CA . ASN A 1 199 ? -4.240 -2.465 24.767 1.00 80.25 199 ASN A CA 1
ATOM 1579 C C . ASN A 1 199 ? -5.536 -1.775 24.307 1.00 80.25 199 ASN A C 1
ATOM 1581 O O . ASN A 1 199 ? -5.845 -0.686 24.797 1.00 80.25 199 ASN A O 1
ATOM 1585 N N . MET A 1 200 ? -6.355 -2.431 23.482 1.00 84.12 200 MET A N 1
ATOM 1586 C CA . MET A 1 200 ? -7.706 -1.964 23.170 1.00 84.12 200 MET A CA 1
ATOM 1587 C C . MET A 1 200 ? -8.705 -2.304 24.289 1.00 84.12 200 MET A C 1
ATOM 1589 O O . MET A 1 200 ? -8.653 -3.384 24.885 1.00 84.12 200 MET A O 1
ATOM 1593 N N . ALA A 1 201 ? -9.596 -1.360 24.603 1.00 88.38 201 ALA A N 1
ATOM 1594 C CA . ALA A 1 201 ? -10.674 -1.538 25.574 1.00 88.38 201 ALA A CA 1
ATOM 1595 C C . ALA A 1 201 ? -11.842 -2.344 24.980 1.00 88.38 201 ALA A C 1
ATOM 1597 O O . ALA A 1 201 ? -12.033 -2.386 23.763 1.00 88.38 201 ALA A O 1
ATOM 1598 N N . PHE A 1 202 ? -12.631 -2.970 25.850 1.00 90.50 202 PHE A N 1
ATOM 1599 C CA . PHE A 1 202 ? -13.694 -3.886 25.452 1.00 90.50 202 PHE A CA 1
ATOM 1600 C C . PHE A 1 202 ? -15.089 -3.342 25.757 1.00 90.50 202 PHE A C 1
ATOM 1602 O O . PHE A 1 202 ? -15.326 -2.756 26.812 1.00 90.50 202 PHE A O 1
ATOM 1609 N N . GLU A 1 203 ? -16.044 -3.634 24.877 1.00 91.69 203 GLU A N 1
ATOM 1610 C CA . GLU A 1 203 ? -17.469 -3.377 25.059 1.00 91.69 203 GLU A CA 1
ATOM 1611 C C . GLU A 1 203 ? -18.246 -4.695 25.106 1.00 91.69 203 GLU A C 1
ATOM 1613 O O . GLU A 1 203 ? -18.275 -5.467 24.144 1.00 91.69 203 GLU A O 1
ATOM 1618 N N . LYS A 1 204 ? -18.920 -4.954 26.232 1.00 94.31 204 LYS A N 1
ATOM 1619 C CA . LYS A 1 204 ? -19.721 -6.165 26.418 1.00 94.31 204 LYS A CA 1
ATOM 1620 C C . LYS A 1 204 ? -20.782 -6.312 25.324 1.00 94.31 204 LYS A C 1
ATOM 1622 O O . LYS A 1 204 ? -21.560 -5.396 25.070 1.00 94.31 204 LYS A O 1
ATOM 1627 N N . GLY A 1 205 ? -20.870 -7.513 24.758 1.00 92.12 205 GLY A N 1
ATOM 1628 C CA . GLY A 1 205 ? -21.823 -7.871 23.707 1.00 92.12 205 GLY A CA 1
ATOM 1629 C C . GLY A 1 205 ? -21.321 -7.599 22.289 1.00 92.12 205 GLY A C 1
ATOM 1630 O O . GLY A 1 205 ? -21.973 -8.036 21.341 1.00 92.12 205 GLY A O 1
ATOM 1631 N N . LYS A 1 206 ? -20.178 -6.920 22.133 1.00 94.50 206 LYS A N 1
ATOM 1632 C CA . LYS A 1 206 ? -19.501 -6.782 20.843 1.00 94.50 206 LYS A CA 1
ATOM 1633 C C . LYS A 1 206 ? -18.638 -8.002 20.544 1.00 94.50 206 LYS A C 1
ATOM 1635 O O . LYS A 1 206 ? -18.155 -8.682 21.451 1.00 94.50 206 LYS A O 1
ATOM 1640 N N . TYR A 1 207 ? -18.440 -8.254 19.260 1.00 94.44 207 TYR A N 1
ATOM 1641 C CA . TYR A 1 207 ? -17.554 -9.292 18.755 1.00 94.44 207 TYR A CA 1
ATOM 1642 C C . TYR A 1 207 ? -16.218 -8.682 18.345 1.00 94.44 207 TYR A C 1
ATOM 1644 O O . TYR A 1 207 ? -16.184 -7.612 17.735 1.00 94.44 207 TYR A O 1
ATOM 1652 N N . TYR A 1 208 ? -15.139 -9.383 18.666 1.00 91.44 208 TYR A N 1
ATOM 1653 C CA . TYR A 1 208 ? -13.765 -9.007 18.366 1.00 91.44 208 TYR A CA 1
ATOM 1654 C C . TYR A 1 208 ? -13.080 -10.134 17.600 1.00 91.44 208 TYR A C 1
ATOM 1656 O O . TYR A 1 208 ? -13.388 -11.298 17.843 1.00 91.44 208 TYR A O 1
ATOM 1664 N N . SER A 1 209 ? -12.159 -9.823 16.693 1.00 90.81 209 SER A N 1
ATOM 1665 C CA . SER A 1 209 ? -11.388 -10.835 15.964 1.00 90.81 209 SER A CA 1
ATOM 1666 C C . SER A 1 209 ? -9.898 -10.698 16.233 1.00 90.81 209 SER A C 1
ATOM 1668 O O . SER A 1 209 ? -9.360 -9.594 16.189 1.00 90.81 209 SER A O 1
ATOM 1670 N N . GLN A 1 210 ? -9.234 -11.824 16.481 1.00 87.56 210 GLN A N 1
ATOM 1671 C CA . GLN A 1 210 ? -7.778 -11.903 16.564 1.00 87.56 210 GLN A CA 1
ATOM 1672 C C . GLN A 1 210 ? -7.315 -13.275 16.070 1.00 87.56 210 GLN A C 1
ATOM 1674 O O . GLN A 1 210 ? -7.880 -14.302 16.453 1.00 87.56 210 GLN A O 1
ATOM 1679 N N . TYR A 1 211 ? -6.282 -13.302 15.236 1.00 81.56 211 TYR A N 1
ATOM 1680 C CA . TYR A 1 211 ? -5.726 -14.515 14.635 1.00 81.56 211 TYR A CA 1
ATOM 1681 C C . TYR A 1 211 ? -6.751 -15.342 13.837 1.00 81.56 211 TYR A C 1
ATOM 1683 O O . TYR A 1 211 ? -6.700 -16.571 13.819 1.00 81.56 211 TYR A O 1
ATOM 1691 N N . GLY A 1 212 ? -7.714 -14.671 13.198 1.00 76.12 212 GLY A N 1
ATOM 1692 C CA . GLY A 1 212 ? -8.792 -15.297 12.428 1.00 76.12 212 GLY A CA 1
ATOM 1693 C C . GLY A 1 212 ? -9.863 -15.971 13.288 1.00 76.12 212 GLY A C 1
ATOM 1694 O O . GLY A 1 212 ? -10.751 -16.631 12.751 1.00 76.12 212 GLY A O 1
ATOM 1695 N N . VAL A 1 213 ? -9.788 -15.815 14.613 1.00 85.12 213 VAL A N 1
ATOM 1696 C CA . VAL A 1 213 ? -10.769 -16.328 15.569 1.00 85.12 213 VAL A CA 1
ATOM 1697 C C . VAL A 1 213 ? -11.631 -15.174 16.061 1.00 85.12 213 VAL A C 1
ATOM 1699 O O . VAL A 1 213 ? -11.116 -14.125 16.456 1.00 85.12 213 VAL A O 1
ATOM 1702 N N . THR A 1 214 ? -12.945 -15.377 16.055 1.00 91.94 214 THR A N 1
ATOM 1703 C CA . THR A 1 214 ? -13.912 -14.407 16.567 1.00 91.94 214 THR A CA 1
ATOM 1704 C C . THR A 1 214 ? -14.254 -14.721 18.019 1.00 91.94 214 THR A C 1
ATOM 1706 O O . THR A 1 214 ? -14.464 -15.872 18.396 1.00 91.94 214 THR A O 1
ATOM 1709 N N . TYR A 1 215 ? -14.330 -13.681 18.840 1.00 94.94 215 TYR A N 1
ATOM 1710 C CA . TYR A 1 215 ? -14.641 -13.760 20.255 1.00 94.94 215 TYR A CA 1
ATOM 1711 C C . TYR A 1 215 ? -15.796 -12.824 20.602 1.00 94.94 215 TYR A C 1
ATOM 1713 O O . TYR A 1 215 ? -15.806 -11.660 20.207 1.00 94.94 215 TYR A O 1
ATOM 1721 N N . LEU A 1 216 ? -16.745 -13.304 21.397 1.00 95.00 216 LEU A N 1
ATOM 1722 C CA . LEU A 1 216 ? -17.763 -12.482 22.033 1.00 95.00 216 LEU A CA 1
ATOM 1723 C C . LEU A 1 216 ? -17.189 -11.870 23.311 1.00 95.00 216 LEU A C 1
ATOM 1725 O O . LEU A 1 216 ? -16.756 -12.585 24.217 1.00 95.00 216 LEU A O 1
ATOM 1729 N N . CYS A 1 217 ? -17.230 -10.547 23.421 1.00 94.81 217 CYS A N 1
ATOM 1730 C CA . CYS A 1 217 ? -16.890 -9.869 24.658 1.00 94.81 217 CYS A CA 1
ATOM 1731 C C . CYS A 1 217 ? -17.997 -10.043 25.704 1.00 94.81 217 CYS A C 1
ATOM 1733 O O . CYS A 1 217 ? -19.154 -9.668 25.498 1.00 94.81 217 CYS A O 1
ATOM 1735 N N . ILE A 1 218 ? -17.621 -10.572 26.866 1.00 95.44 218 ILE A N 1
ATOM 1736 C CA . ILE A 1 218 ? -18.517 -10.823 27.998 1.00 95.44 218 ILE A CA 1
ATOM 1737 C C . ILE A 1 218 ? -18.399 -9.762 29.103 1.00 95.44 218 ILE A C 1
ATOM 1739 O O . ILE A 1 218 ? -19.288 -9.679 29.960 1.00 95.44 218 ILE A O 1
ATOM 1743 N N . LEU A 1 219 ? -17.360 -8.920 29.067 1.00 92.25 219 LEU A N 1
ATOM 1744 C CA . LEU A 1 219 ? -17.081 -7.899 30.078 1.00 92.25 219 LEU A CA 1
ATOM 1745 C C . LEU A 1 219 ? -16.572 -6.590 29.456 1.00 92.25 219 LEU A C 1
ATOM 1747 O O . LEU A 1 219 ? -15.552 -6.579 28.779 1.00 92.25 219 LEU A O 1
ATOM 1751 N N . THR A 1 220 ? -17.241 -5.474 29.759 1.00 92.19 220 THR A N 1
ATOM 1752 C CA . THR A 1 220 ? -16.780 -4.132 29.372 1.00 92.19 220 THR A CA 1
ATOM 1753 C C . THR A 1 220 ? -15.565 -3.727 30.200 1.00 92.19 220 THR A C 1
ATOM 1755 O O . THR A 1 220 ? -15.574 -3.885 31.424 1.00 92.19 220 THR A O 1
ATOM 1758 N N . THR A 1 221 ? -14.557 -3.139 29.561 1.00 89.06 221 THR A N 1
ATOM 1759 C CA . THR A 1 221 ? -13.354 -2.628 30.224 1.00 89.06 221 THR A CA 1
ATOM 1760 C C . THR A 1 221 ? -13.120 -1.175 29.829 1.00 89.06 221 THR A C 1
ATOM 1762 O O . THR A 1 221 ? -13.452 -0.757 28.726 1.00 89.06 221 THR A O 1
ATOM 1765 N N . VAL A 1 222 ? -12.570 -0.379 30.747 1.00 81.94 222 VAL A N 1
ATOM 1766 C CA . VAL A 1 222 ? -12.236 1.035 30.480 1.00 81.94 222 VAL A CA 1
ATOM 1767 C C . VAL A 1 222 ? -10.811 1.168 29.940 1.00 81.94 222 VAL A C 1
ATOM 1769 O O . VAL A 1 222 ? -10.512 2.066 29.161 1.00 81.94 222 VAL A O 1
ATOM 1772 N N . THR A 1 223 ? -9.930 0.252 30.335 1.00 81.94 223 THR A N 1
ATOM 1773 C CA . THR A 1 223 ? -8.554 0.140 29.851 1.00 81.94 223 THR A CA 1
ATOM 1774 C C . THR A 1 223 ? -8.395 -1.166 29.085 1.00 81.94 223 THR A C 1
ATOM 1776 O O . THR A 1 223 ? -9.032 -2.169 29.426 1.00 81.94 223 THR A O 1
ATOM 1779 N N . GLY A 1 224 ? -7.551 -1.165 28.058 1.00 82.25 224 GLY A N 1
ATOM 1780 C CA . GLY A 1 224 ? -7.164 -2.397 27.386 1.00 82.25 224 GLY A CA 1
ATOM 1781 C C . GLY A 1 224 ? -6.048 -3.142 28.105 1.00 82.25 224 GLY A C 1
ATOM 1782 O O . GLY A 1 224 ? -5.488 -2.666 29.093 1.00 82.25 224 GLY A O 1
ATOM 1783 N N . TYR A 1 225 ? -5.744 -4.332 27.594 1.00 82.88 225 TYR A N 1
ATOM 1784 C CA . TYR A 1 225 ? -4.773 -5.256 28.174 1.00 82.88 225 TYR A CA 1
ATOM 1785 C C . TYR A 1 225 ? -3.708 -5.641 27.138 1.00 82.88 225 TYR A C 1
ATOM 1787 O O . TYR A 1 225 ? -4.045 -5.765 25.962 1.00 82.88 225 TYR A O 1
ATOM 1795 N N . PRO A 1 226 ? -2.449 -5.876 27.544 1.00 85.69 226 PRO A N 1
ATOM 1796 C CA . PRO A 1 226 ? -1.357 -6.239 26.640 1.00 85.69 226 PRO A CA 1
ATOM 1797 C C . PRO A 1 226 ? -1.319 -7.755 26.351 1.00 85.69 226 PRO A C 1
ATOM 1799 O O . PRO A 1 226 ? -0.245 -8.345 26.292 1.00 85.69 226 PRO A O 1
ATOM 1802 N N . TYR A 1 227 ? -2.479 -8.409 26.261 1.00 88.12 227 TYR A N 1
ATOM 1803 C CA . TYR A 1 227 ? -2.595 -9.863 26.107 1.00 88.12 227 TYR A CA 1
ATOM 1804 C C . TYR A 1 227 ? -3.450 -10.207 24.891 1.00 88.12 227 TYR A C 1
ATOM 1806 O O . TYR A 1 227 ? -4.312 -9.423 24.499 1.00 88.12 227 TYR A O 1
ATOM 1814 N N . ASP A 1 228 ? -3.239 -11.393 24.326 1.00 88.81 228 ASP A N 1
ATOM 1815 C CA . ASP A 1 228 ? -4.087 -11.922 23.260 1.00 88.81 228 ASP A CA 1
ATOM 1816 C C . ASP A 1 228 ? -5.477 -12.300 23.792 1.00 88.81 228 ASP A C 1
ATOM 1818 O O . ASP A 1 228 ? -5.635 -12.708 24.943 1.00 88.81 228 ASP A O 1
ATOM 1822 N N . LEU A 1 229 ? -6.494 -12.247 22.932 1.00 90.69 229 LEU A N 1
ATOM 1823 C CA . LEU A 1 229 ? -7.878 -12.611 23.248 1.00 90.69 229 LEU A CA 1
ATOM 1824 C C . LEU A 1 229 ? -8.000 -14.034 23.803 1.00 90.69 229 LEU A C 1
ATOM 1826 O O . LEU A 1 229 ? -8.763 -14.266 24.740 1.00 90.69 229 LEU A O 1
ATOM 1830 N N . LYS A 1 230 ? -7.206 -14.974 23.276 1.00 91.56 230 LYS A N 1
ATOM 1831 C CA . LYS A 1 230 ? -7.154 -16.365 23.762 1.00 91.56 230 LYS A CA 1
ATOM 1832 C C . LYS A 1 230 ? -6.731 -16.463 25.238 1.00 91.56 230 LYS A C 1
ATOM 1834 O O . LYS A 1 230 ? -7.127 -17.402 25.923 1.00 91.56 230 LYS A O 1
ATOM 1839 N N . ASP A 1 231 ? -5.960 -15.485 25.717 1.00 92.50 231 ASP A N 1
ATOM 1840 C CA . ASP A 1 231 ? -5.400 -15.422 27.070 1.00 92.50 231 ASP A CA 1
ATOM 1841 C C . ASP A 1 231 ? -6.259 -14.558 28.016 1.00 92.50 231 ASP A C 1
ATOM 1843 O O . ASP A 1 231 ? -5.922 -14.384 29.190 1.00 92.50 231 ASP A O 1
ATOM 1847 N N . LEU A 1 232 ? -7.408 -14.057 27.541 1.00 90.88 232 LEU A N 1
ATOM 1848 C CA . LEU A 1 232 ? -8.357 -13.230 28.295 1.00 90.88 232 LEU A CA 1
ATOM 1849 C C . LEU A 1 232 ? -9.734 -13.912 28.484 1.00 90.88 232 LEU A C 1
ATOM 1851 O O . LEU A 1 232 ? -10.771 -13.290 28.223 1.00 90.88 232 LEU A O 1
ATOM 1855 N N . PRO A 1 233 ? -9.808 -15.157 29.003 1.00 92.50 233 PRO A N 1
ATOM 1856 C CA . PRO A 1 233 ? -11.059 -15.925 29.083 1.00 92.50 233 PRO A CA 1
ATOM 1857 C C . PRO A 1 233 ? -12.111 -15.320 30.028 1.00 92.50 233 PRO A C 1
ATOM 1859 O O . PRO A 1 233 ? -13.280 -15.703 30.002 1.00 92.50 233 PRO A O 1
ATOM 1862 N N . THR A 1 234 ? -11.712 -14.389 30.899 1.00 92.44 234 THR A N 1
ATOM 1863 C CA . THR A 1 234 ? -12.619 -13.651 31.791 1.00 92.44 234 THR A CA 1
ATOM 1864 C C . THR A 1 234 ? -13.272 -12.441 31.117 1.00 92.44 234 THR A C 1
ATOM 1866 O O . THR A 1 234 ? -14.234 -11.897 31.660 1.00 92.44 234 THR A O 1
ATOM 1869 N N . ILE A 1 235 ? -12.768 -12.021 29.952 1.00 91.81 235 ILE A N 1
ATOM 1870 C CA . ILE A 1 235 ? -13.213 -10.826 29.221 1.00 91.81 235 ILE A CA 1
ATOM 1871 C C . ILE A 1 235 ? -13.891 -11.206 27.907 1.00 91.81 235 ILE A C 1
ATOM 1873 O O . ILE A 1 235 ? -14.881 -10.576 27.525 1.00 91.81 235 ILE A O 1
ATOM 1877 N N . VAL A 1 236 ? -13.395 -12.244 27.233 1.00 93.94 236 VAL A N 1
ATOM 1878 C CA . VAL A 1 236 ? -13.889 -12.688 25.928 1.00 93.94 236 VAL A CA 1
ATOM 1879 C C . VAL A 1 236 ? -14.040 -14.210 25.864 1.00 93.94 236 VAL A C 1
ATOM 1881 O O . VAL A 1 236 ? -13.373 -14.946 26.589 1.00 93.94 236 VAL A O 1
ATOM 1884 N N . GLN A 1 237 ? -14.928 -14.689 24.993 1.00 93.06 237 GLN A N 1
ATOM 1885 C CA . GLN A 1 237 ? -15.161 -16.114 24.738 1.00 93.06 237 GLN A CA 1
ATOM 1886 C C . GLN A 1 237 ? -15.147 -16.387 23.237 1.00 93.06 237 GLN A C 1
ATOM 1888 O O . GLN A 1 237 ? -15.832 -15.688 22.496 1.00 93.06 237 GLN A O 1
ATOM 1893 N N . ALA A 1 238 ? -14.378 -17.384 22.794 1.00 91.38 238 ALA A N 1
ATOM 1894 C CA . ALA A 1 238 ? -14.342 -17.789 21.388 1.00 91.38 238 ALA A CA 1
ATOM 1895 C C . ALA A 1 238 ? -15.719 -18.301 20.929 1.00 91.38 238 ALA A C 1
ATOM 1897 O O . ALA A 1 238 ? -16.426 -18.940 21.716 1.00 91.38 238 ALA A O 1
ATOM 1898 N N . VAL A 1 239 ? -16.079 -18.011 19.677 1.00 87.56 239 VAL A N 1
ATOM 1899 C CA . VAL A 1 239 ? -17.382 -18.328 19.063 1.00 87.56 239 VAL A CA 1
ATOM 1900 C C . VAL A 1 239 ? -17.202 -19.231 17.852 1.00 87.56 239 VAL A C 1
ATOM 1902 O O . VAL A 1 239 ? -16.221 -19.018 17.107 1.00 87.56 239 VAL A O 1
#

pLDDT: mean 92.62, std 5.39, range [65.31, 98.44]

Secondary structure (DSSP, 8-state):
-EEEEEETT--SEEEEEGGGTEEEEEEEEEE-TT-SSEEEEEEEEESSPPPHHHHHHHHHHHTPPPPHHHHHHHHHHHT--HHHHHHHHHHHHHHHHHH-HHHHHHHHHHHHHHT-----HHHHHHTGGGS-BHHHHHHHT--B-TT-EEEETTEEEEESS-B---TTS-SSGGGTTTEEEE-PPP--BTTBPEEP-TT----TT-EEEETTEEEEE-S--SS--SS-GGG-TTTEEE-

Radius of gyration: 20.38 Å; chains: 1; bounding box: 43×44×54 Å

Foldseek 3Di:
DDKDKDFPPDQQKDQPDPVQQKMKGWFLWDDDQQDPTMTMTDMDIDSHLDDLLRVLVSCVVVLHDGDLVSQQRSCVVVVHHSVRSVVSNVVSLVVCCVPDPVSVVLVVLQVVLQPDQPDDLQVCVVPVSSHAALVVQLVVQDKGAFSRWHDDSNWIKGAHHIDRRHPVQDDDPVNVNGIDTRDDDFPQDPVTRDEDDAFDWDDAQGWYDHSNWIKHFHDGGPTGHRDDPVVCVVGIGTD

Organism: NCBI:txid2840880